Protein AF-A0A6B2GCB3-F1 (afdb_monomer)

pLDDT: mean 94.88, std 4.22, range [58.78, 98.38]

Foldseek 3Di:
DWDQQQPPPDIKDFFWFFFPQWPAWAAQVWKKKWWWFLQQPPPDIDIFIFIDDPNFTQTPDQLVVCVVRHDDPCSVPDDSVRSVPDGPCNVGPPVRRVVTDMDIDRGRAGWMWDDDPNDTDIDGADNLSRQGTFQDWDWDPLVPPPGIKIKTAGWDQPDDVSTPTSFSPQIWIWDGPSRPHTHTDDCVVQVRGHGAGWNDKDWDDPDPQWIKIWTDHDPDDIDIGIRHD

Mean predicted aligned error: 4.11 Å

Radius of gyration: 21.58 Å; Cα contacts (8 Å, |Δi|>4): 506; chains: 1; bounding box: 53×43×58 Å

Solvent-accessible surface area (backbone atoms only — not comparable to full-atom values): 12833 Å² total; per-residue (Å²): 90,73,47,53,38,43,72,80,82,50,68,18,37,46,44,64,27,54,12,62,54,50,82,69,60,28,31,86,89,32,44,21,39,35,40,35,39,48,89,59,74,80,85,54,78,48,77,50,44,27,34,42,56,97,91,38,48,27,60,73,68,53,68,71,58,49,48,74,75,40,80,41,74,62,61,67,69,56,50,73,79,58,53,77,73,46,34,53,75,77,74,41,60,65,75,59,59,75,70,28,52,74,46,79,38,50,60,29,56,16,31,38,32,45,49,57,97,85,48,75,49,76,45,72,51,51,74,76,58,19,36,9,27,36,57,32,74,47,76,46,56,66,85,72,81,83,28,46,19,42,40,36,32,11,24,42,72,86,46,59,79,92,54,42,65,26,73,64,30,40,33,46,39,24,50,34,72,36,67,64,45,61,45,81,50,54,42,84,81,69,70,47,73,42,84,56,37,23,66,44,69,46,83,43,76,81,50,100,88,39,43,31,39,43,35,42,35,67,98,54,76,66,48,78,42,75,60,72,128

Structure (mmCIF, N/CA/C/O backbone):
data_AF-A0A6B2GCB3-F1
#
_entry.id   AF-A0A6B2GCB3-F1
#
loop_
_atom_site.group_PDB
_atom_site.id
_atom_site.type_symbol
_atom_site.label_atom_id
_atom_site.label_alt_id
_atom_site.label_comp_id
_atom_site.label_asym_id
_atom_site.label_entity_id
_atom_site.label_seq_id
_atom_site.pdbx_PDB_ins_code
_atom_site.Cartn_x
_atom_site.Cartn_y
_atom_site.Cartn_z
_atom_site.occupancy
_atom_site.B_iso_or_equiv
_atom_site.auth_seq_id
_atom_site.auth_comp_id
_atom_site.auth_asym_id
_atom_site.auth_atom_id
_atom_site.pdbx_PDB_model_num
ATOM 1 N N . LYS A 1 1 ? -9.476 5.365 4.946 1.00 94.94 1 LYS A N 1
ATOM 2 C CA . LYS A 1 1 ? -10.655 5.688 5.795 1.00 94.94 1 LYS A CA 1
ATOM 3 C C . LYS A 1 1 ? -10.494 7.112 6.314 1.00 94.94 1 LYS A C 1
ATOM 5 O O . LYS A 1 1 ? -9.366 7.584 6.285 1.00 94.94 1 LYS A O 1
ATOM 10 N N . ALA A 1 2 ? -11.575 7.770 6.730 1.00 97.50 2 ALA A N 1
ATOM 11 C CA . ALA A 1 2 ? -11.519 9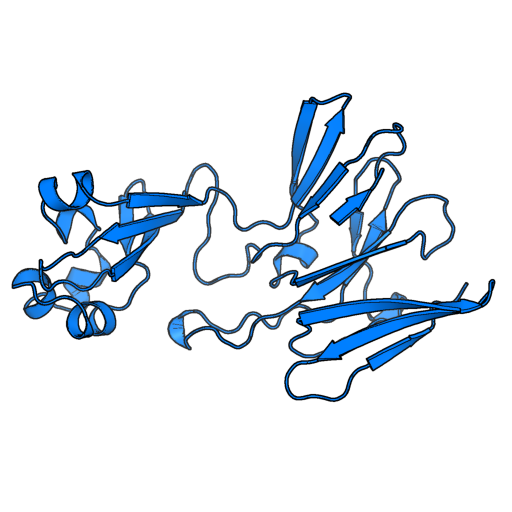.107 7.320 1.00 97.50 2 ALA A CA 1
ATOM 12 C C . ALA A 1 2 ? -12.165 9.097 8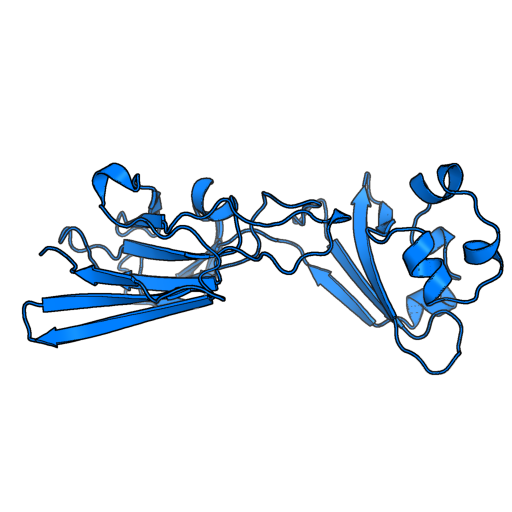.711 1.00 97.50 2 ALA A C 1
ATOM 14 O O . ALA A 1 2 ? -13.185 8.420 8.874 1.00 97.50 2 ALA A O 1
ATOM 15 N N . ALA A 1 3 ? -11.545 9.769 9.679 1.00 97.75 3 ALA A N 1
ATOM 16 C CA . ALA A 1 3 ? -12.005 9.900 11.063 1.00 97.75 3 ALA A CA 1
ATOM 17 C C . ALA A 1 3 ? -11.218 11.014 11.776 1.00 97.75 3 ALA A C 1
ATOM 19 O O . ALA A 1 3 ? -10.096 11.278 11.371 1.00 97.75 3 ALA A O 1
ATOM 20 N N . ASP A 1 4 ? -11.785 11.610 12.825 1.00 97.81 4 ASP A N 1
ATOM 21 C CA . ASP A 1 4 ? -11.102 12.562 13.719 1.00 97.81 4 ASP A CA 1
ATOM 22 C C . ASP A 1 4 ? -10.275 11.756 14.732 1.00 97.81 4 ASP A C 1
ATOM 24 O O . ASP A 1 4 ? -10.835 11.214 15.688 1.00 97.81 4 ASP A O 1
ATOM 28 N N . VAL A 1 5 ? -8.984 11.533 14.460 1.00 97.75 5 VAL A N 1
ATOM 29 C CA . VAL A 1 5 ? -8.127 10.662 15.292 1.00 97.75 5 VAL A CA 1
ATOM 30 C C . VAL A 1 5 ? -7.267 11.435 16.291 1.00 97.75 5 VAL A C 1
ATOM 32 O O . VAL A 1 5 ? -6.590 10.816 17.122 1.00 97.75 5 VAL A O 1
ATOM 35 N N . ASP A 1 6 ? -7.271 12.765 16.224 1.00 97.44 6 ASP A N 1
ATOM 36 C CA . ASP A 1 6 ? -6.614 13.648 17.188 1.00 97.44 6 ASP A CA 1
ATOM 37 C C . ASP A 1 6 ? -7.570 14.571 17.974 1.00 97.44 6 ASP A C 1
ATOM 39 O O . ASP A 1 6 ? -7.123 15.364 18.808 1.00 97.44 6 ASP A O 1
ATOM 43 N N . ASN A 1 7 ? -8.880 14.360 17.814 1.00 96.56 7 ASN A N 1
ATOM 44 C CA . ASN A 1 7 ? -9.971 15.017 18.532 1.00 96.56 7 ASN A CA 1
ATOM 45 C C . ASN A 1 7 ? -10.009 16.542 18.340 1.00 96.56 7 ASN A C 1
ATOM 47 O O . ASN A 1 7 ? -10.406 17.274 19.258 1.00 96.56 7 ASN A O 1
ATOM 51 N N . ASP A 1 8 ? -9.589 17.039 17.178 1.00 96.50 8 ASP A N 1
ATOM 52 C CA . ASP A 1 8 ? -9.571 18.471 16.876 1.00 96.50 8 ASP A CA 1
ATOM 53 C C . ASP A 1 8 ? -10.836 18.969 16.143 1.00 96.50 8 ASP A C 1
ATOM 55 O O . ASP A 1 8 ? -11.054 20.181 15.997 1.00 96.50 8 ASP A O 1
ATOM 59 N N . GLY A 1 9 ? -11.730 18.038 15.791 1.00 96.50 9 GLY A N 1
ATOM 60 C CA . GLY A 1 9 ? -13.018 18.286 15.154 1.00 96.50 9 GLY A CA 1
ATOM 61 C C . GLY A 1 9 ? -12.985 18.258 13.627 1.00 96.50 9 GLY A C 1
ATOM 62 O O . GLY A 1 9 ? -14.035 18.473 13.006 1.00 96.50 9 GLY A O 1
ATOM 63 N N . ASP A 1 10 ? -11.829 18.009 13.011 1.00 97.06 10 ASP A N 1
ATOM 64 C CA . ASP A 1 10 ? -11.697 17.835 11.573 1.00 97.06 10 ASP A CA 1
ATOM 65 C C . ASP A 1 10 ? -11.363 16.377 11.170 1.00 97.06 10 ASP A C 1
ATOM 67 O O . ASP A 1 10 ? -11.210 15.493 12.006 1.00 97.06 10 ASP A O 1
ATOM 71 N N . MET A 1 11 ? -11.470 16.052 9.873 1.00 98.06 11 MET A N 1
ATOM 72 C CA . MET A 1 11 ? -11.335 14.667 9.397 1.00 98.06 11 MET A CA 1
ATOM 73 C C . MET A 1 11 ? -9.926 14.367 8.902 1.00 98.06 11 MET A C 1
ATOM 75 O O . MET A 1 11 ? -9.532 14.814 7.820 1.00 98.06 11 MET A O 1
ATOM 79 N N . ASP A 1 12 ? -9.251 13.472 9.612 1.00 98.31 12 ASP A N 1
ATOM 80 C CA . ASP A 1 12 ? -7.981 12.887 9.203 1.00 98.31 12 ASP A CA 1
ATOM 81 C C . ASP A 1 12 ? -8.173 11.729 8.229 1.00 98.31 12 ASP A C 1
ATOM 83 O O . ASP A 1 12 ? -9.259 11.155 8.085 1.00 98.31 12 ASP A O 1
ATOM 87 N N . LEU A 1 13 ? -7.084 11.325 7.572 1.00 98.38 13 LEU A N 1
ATOM 88 C CA . LEU A 1 13 ? -7.066 10.180 6.667 1.00 98.38 13 LEU A CA 1
ATOM 89 C C . LEU A 1 13 ? -6.147 9.079 7.184 1.00 98.38 13 LEU A C 1
ATOM 91 O O . LEU A 1 13 ? -4.960 9.284 7.414 1.00 98.38 13 LEU A O 1
ATOM 95 N N . ILE A 1 14 ? -6.676 7.861 7.251 1.00 98.31 14 ILE A N 1
ATOM 96 C CA . ILE A 1 14 ? -5.904 6.651 7.525 1.00 98.31 14 ILE A CA 1
ATOM 97 C C . ILE A 1 14 ? -5.790 5.876 6.215 1.00 98.31 14 ILE A C 1
ATOM 99 O O . ILE A 1 14 ? -6.798 5.418 5.654 1.00 98.31 14 ILE A O 1
ATOM 103 N N . LEU A 1 15 ? -4.566 5.756 5.709 1.00 97.88 15 LEU A N 1
ATOM 104 C CA . LEU A 1 15 ? -4.248 5.222 4.390 1.00 97.88 15 LEU A CA 1
ATOM 105 C C . LEU A 1 15 ? -3.489 3.901 4.530 1.00 97.88 15 LEU A C 1
ATOM 107 O O . LEU A 1 15 ? -2.331 3.876 4.940 1.00 97.88 15 LEU A O 1
ATOM 111 N N . GLY A 1 16 ? -4.150 2.804 4.165 1.00 96.81 16 GLY A N 1
ATOM 112 C CA . GLY A 1 16 ? -3.509 1.501 4.019 1.00 96.81 16 GLY A CA 1
ATOM 113 C C . GLY A 1 16 ? -2.761 1.411 2.693 1.00 96.81 16 GLY A C 1
ATOM 114 O O . GLY A 1 16 ? -3.284 1.832 1.661 1.00 96.81 16 GLY A O 1
ATOM 115 N N . ASN A 1 17 ? -1.537 0.894 2.720 1.00 96.06 17 ASN A N 1
ATOM 116 C CA . ASN A 1 17 ? -0.686 0.750 1.542 1.00 96.06 17 ASN A CA 1
ATOM 117 C C . ASN A 1 17 ? 0.071 -0.589 1.593 1.00 96.06 17 ASN A C 1
ATOM 119 O O . ASN A 1 17 ? -0.204 -1.438 2.439 1.00 96.06 17 ASN A O 1
ATOM 123 N N . ARG A 1 18 ? 1.013 -0.792 0.667 1.00 93.06 18 ARG A N 1
ATOM 124 C CA . ARG A 1 18 ? 1.836 -1.998 0.522 1.00 93.06 18 ARG A CA 1
ATOM 125 C C . ARG A 1 18 ? 2.747 -2.279 1.723 1.00 93.06 18 ARG A C 1
ATOM 127 O O . ARG A 1 18 ? 3.066 -3.441 1.960 1.00 93.06 18 ARG A O 1
ATOM 134 N N . GLY A 1 19 ? 3.181 -1.242 2.430 1.00 94.19 19 GLY A N 1
ATOM 135 C CA . GLY A 1 19 ? 4.182 -1.325 3.486 1.00 94.19 19 GLY A CA 1
ATOM 136 C C . GLY A 1 19 ? 5.620 -1.433 2.964 1.00 94.19 19 GLY A C 1
ATOM 137 O O . GLY A 1 19 ? 5.885 -1.731 1.793 1.00 94.19 19 GLY A O 1
ATOM 138 N N . ASP A 1 20 ? 6.571 -1.203 3.867 1.00 91.88 20 ASP A N 1
ATOM 139 C CA . ASP A 1 20 ? 8.009 -1.224 3.571 1.00 91.88 20 ASP A CA 1
ATOM 140 C C . ASP A 1 20 ? 8.612 -2.633 3.553 1.00 91.88 20 ASP A C 1
ATOM 142 O O . ASP A 1 20 ? 9.731 -2.816 3.062 1.00 91.88 20 ASP A O 1
ATOM 146 N N . ASN A 1 21 ? 7.896 -3.637 4.070 1.00 91.88 21 ASN A N 1
ATOM 147 C CA . ASN A 1 21 ? 8.301 -5.038 3.988 1.00 91.88 21 ASN A CA 1
ATOM 148 C C . ASN A 1 21 ? 7.967 -5.616 2.606 1.00 91.88 21 ASN A C 1
ATOM 150 O O . ASN A 1 21 ? 7.044 -6.414 2.420 1.00 91.88 21 ASN A O 1
ATOM 154 N N . SER A 1 22 ? 8.692 -5.142 1.598 1.00 87.50 22 SER A N 1
ATOM 155 C CA . SER A 1 22 ? 8.504 -5.554 0.215 1.00 87.50 22 SER A CA 1
ATOM 156 C C . SER A 1 22 ? 9.824 -5.599 -0.561 1.00 87.50 22 SER A C 1
ATOM 158 O O . SER A 1 22 ? 10.832 -5.033 -0.140 1.00 87.50 22 SER A O 1
ATOM 160 N N . PHE A 1 23 ? 9.827 -6.295 -1.707 1.00 86.88 23 PHE A N 1
ATOM 161 C CA . PHE A 1 23 ? 11.024 -6.547 -2.533 1.00 86.88 23 PHE A CA 1
ATOM 162 C C . PHE A 1 23 ? 11.817 -5.282 -2.916 1.00 86.88 23 PHE A C 1
ATOM 164 O O . PHE A 1 23 ? 13.026 -5.330 -3.152 1.00 86.88 23 PHE A O 1
ATOM 171 N N . TYR A 1 24 ? 11.137 -4.143 -3.013 1.00 88.62 24 TYR A N 1
ATOM 172 C CA . TYR A 1 24 ? 11.750 -2.848 -3.262 1.00 88.62 24 TYR A CA 1
ATOM 173 C C . TYR A 1 24 ? 10.932 -1.767 -2.571 1.00 88.62 24 TYR A C 1
ATOM 175 O O . TYR A 1 24 ? 9.710 -1.873 -2.482 1.00 88.62 24 TYR A O 1
ATOM 183 N N . LYS A 1 25 ? 11.621 -0.730 -2.107 1.00 87.50 25 LYS A N 1
ATOM 184 C CA . LYS A 1 25 ? 11.026 0.375 -1.362 1.00 87.50 25 LYS A CA 1
ATOM 185 C C . LYS A 1 25 ? 10.822 1.584 -2.266 1.00 87.50 25 LYS A C 1
ATOM 187 O O . LYS A 1 25 ? 11.467 1.697 -3.310 1.00 87.50 25 LYS A O 1
ATOM 192 N N . ALA A 1 26 ? 9.917 2.451 -1.843 1.00 92.00 26 ALA A N 1
ATOM 193 C CA . ALA A 1 26 ? 9.720 3.769 -2.410 1.00 92.00 26 ALA A CA 1
ATOM 194 C C . ALA A 1 26 ? 9.673 4.763 -1.255 1.00 92.00 26 ALA A C 1
ATOM 196 O O . ALA A 1 26 ? 8.871 4.592 -0.338 1.00 92.00 26 ALA A O 1
ATOM 197 N N . ASP A 1 27 ? 10.527 5.775 -1.314 1.00 91.12 27 ASP A N 1
ATOM 198 C CA . ASP A 1 27 ? 10.529 6.908 -0.394 1.00 91.12 27 ASP A CA 1
ATOM 199 C C . ASP A 1 27 ? 10.875 8.198 -1.163 1.00 91.12 27 ASP A C 1
ATOM 201 O O . ASP A 1 27 ? 11.079 8.175 -2.382 1.00 91.12 27 ASP A O 1
ATOM 205 N N . THR A 1 28 ? 10.910 9.342 -0.481 1.00 88.94 28 THR A N 1
ATOM 206 C CA . THR A 1 28 ? 11.187 10.644 -1.110 1.00 88.94 28 THR A CA 1
ATOM 207 C C . THR A 1 28 ? 12.600 10.764 -1.686 1.00 88.94 28 THR A C 1
ATOM 209 O O . THR A 1 28 ? 12.795 11.527 -2.630 1.00 88.94 28 THR A O 1
ATOM 212 N N . ASN A 1 29 ? 13.567 10.006 -1.164 1.00 88.62 29 ASN A N 1
ATOM 213 C CA . ASN A 1 29 ? 14.944 9.953 -1.658 1.00 88.62 29 ASN A CA 1
ATOM 214 C C . ASN A 1 29 ? 15.131 8.841 -2.706 1.00 88.62 29 ASN A C 1
ATOM 216 O O . ASN A 1 29 ? 15.941 8.982 -3.621 1.00 88.62 29 ASN A O 1
ATOM 220 N N . HIS A 1 30 ? 14.362 7.755 -2.601 1.00 89.94 30 HIS A N 1
ATOM 221 C CA . HIS A 1 30 ? 14.419 6.577 -3.465 1.00 89.94 30 HIS A CA 1
ATOM 222 C C . HIS A 1 30 ? 13.064 6.327 -4.125 1.00 89.94 30 HIS A C 1
ATOM 224 O O . HIS A 1 30 ? 12.355 5.363 -3.835 1.00 89.94 30 HIS A O 1
ATOM 230 N N . VAL A 1 31 ? 12.689 7.226 -5.025 1.00 93.81 31 VAL A N 1
ATOM 231 C CA . VAL A 1 31 ? 11.386 7.202 -5.686 1.00 93.81 31 VAL A CA 1
ATOM 232 C C . VAL A 1 31 ? 11.275 6.007 -6.639 1.00 93.81 31 VAL A C 1
ATOM 234 O O . VAL A 1 31 ? 12.156 5.779 -7.469 1.00 93.81 31 VAL A O 1
ATOM 237 N N . ALA A 1 32 ? 10.170 5.265 -6.562 1.00 95.12 32 ALA A N 1
ATOM 238 C CA . ALA A 1 32 ? 9.836 4.247 -7.552 1.00 95.12 32 ALA A CA 1
ATOM 239 C C . ALA A 1 32 ? 9.078 4.880 -8.724 1.00 95.12 32 ALA A C 1
ATOM 241 O O . ALA A 1 32 ? 8.247 5.776 -8.537 1.00 95.12 32 ALA A O 1
ATOM 242 N N . LYS A 1 33 ? 9.329 4.395 -9.942 1.00 97.06 33 LYS A N 1
ATOM 243 C CA . LYS A 1 33 ? 8.646 4.884 -11.145 1.00 97.06 33 LYS A CA 1
ATOM 244 C C . LYS A 1 33 ? 8.031 3.737 -11.928 1.00 97.06 33 LYS A C 1
ATOM 246 O O . LYS A 1 33 ? 8.477 2.596 -11.848 1.00 97.06 33 LYS A O 1
ATOM 251 N N . MET A 1 34 ? 6.999 4.055 -12.695 1.00 97.75 34 MET A N 1
ATOM 252 C CA . MET A 1 34 ? 6.435 3.182 -13.714 1.00 97.75 34 MET A CA 1
ATOM 253 C C . MET A 1 34 ? 6.420 3.948 -15.030 1.00 97.75 34 MET A C 1
ATOM 255 O O . MET A 1 34 ? 5.746 4.972 -15.142 1.00 97.75 34 MET A O 1
ATOM 259 N N . PHE A 1 35 ? 7.166 3.446 -16.004 1.00 98.38 35 PHE A N 1
ATOM 260 C CA . PHE A 1 35 ? 7.190 3.962 -17.364 1.00 98.38 35 PHE A CA 1
ATOM 261 C C . PHE A 1 35 ? 6.208 3.151 -18.199 1.00 98.38 35 PHE A C 1
ATOM 263 O O . PHE A 1 35 ? 6.284 1.922 -18.215 1.00 98.38 35 PHE A O 1
ATOM 270 N N . VAL A 1 36 ? 5.284 3.840 -18.857 1.00 98.31 36 VAL A N 1
ATOM 271 C CA . VAL A 1 36 ? 4.233 3.230 -19.670 1.00 98.31 36 VAL A CA 1
ATOM 272 C C . VAL A 1 36 ? 4.381 3.716 -21.103 1.00 98.31 36 VAL A C 1
ATOM 274 O O . VAL A 1 36 ? 4.263 4.919 -21.348 1.00 98.31 36 VAL A O 1
ATOM 277 N N . ASN A 1 37 ? 4.682 2.797 -22.019 1.00 98.12 37 ASN A N 1
ATOM 278 C CA . ASN A 1 37 ? 4.870 3.081 -23.441 1.00 98.12 37 ASN A CA 1
ATOM 279 C C . ASN A 1 37 ? 4.810 1.790 -24.273 1.00 98.12 37 ASN A C 1
ATOM 281 O O . ASN A 1 37 ? 4.859 0.701 -23.708 1.00 98.12 37 ASN A O 1
ATOM 285 N N . ASP A 1 38 ? 4.734 1.935 -25.591 1.00 96.88 38 ASP A N 1
ATOM 286 C CA . ASP A 1 38 ? 5.026 0.892 -26.575 1.00 96.88 38 ASP A CA 1
ATOM 287 C C . ASP A 1 38 ? 6.524 0.955 -26.913 1.00 96.88 38 ASP A C 1
ATOM 289 O O . ASP A 1 38 ? 6.979 1.801 -27.689 1.00 96.88 38 ASP A O 1
ATOM 293 N N . PHE A 1 39 ? 7.331 0.139 -26.232 1.00 97.12 39 PHE A N 1
ATOM 294 C CA . PHE A 1 39 ? 8.789 0.314 -26.238 1.00 97.12 39 PHE A CA 1
ATOM 295 C C . PHE A 1 39 ? 9.484 -0.233 -27.493 1.00 97.12 39 PHE A C 1
ATOM 297 O O . PHE A 1 39 ? 10.643 0.115 -27.747 1.00 97.12 39 PHE A O 1
ATOM 304 N N . ASP A 1 40 ? 8.818 -1.093 -28.262 1.00 95.56 40 ASP A N 1
ATOM 305 C CA . ASP A 1 40 ? 9.310 -1.649 -29.528 1.00 95.56 40 ASP A CA 1
ATOM 306 C C . ASP A 1 40 ? 8.416 -1.307 -30.736 1.00 95.56 40 ASP A C 1
ATOM 308 O O . ASP A 1 40 ? 8.684 -1.779 -31.844 1.00 95.56 40 ASP A O 1
ATOM 312 N N . ASN A 1 41 ? 7.430 -0.422 -30.545 1.00 95.25 41 ASN A N 1
ATOM 313 C CA . ASN A 1 41 ? 6.510 0.085 -31.563 1.00 95.25 41 ASN A CA 1
ATOM 314 C C . ASN A 1 41 ? 5.721 -1.040 -32.257 1.00 95.25 41 ASN A C 1
ATOM 316 O O . ASN A 1 41 ? 5.596 -1.068 -33.488 1.00 95.25 41 ASN A O 1
ATOM 320 N N . ASN A 1 42 ? 5.237 -2.002 -31.467 1.00 94.81 42 ASN A N 1
ATOM 321 C CA . ASN A 1 42 ? 4.482 -3.159 -31.949 1.00 94.81 42 ASN A CA 1
ATOM 322 C C . ASN A 1 42 ? 2.952 -3.017 -31.783 1.00 94.81 42 ASN A C 1
ATOM 324 O O . ASN A 1 42 ? 2.204 -3.899 -32.213 1.00 94.81 42 ASN A O 1
ATOM 328 N N . GLY A 1 43 ? 2.483 -1.909 -31.201 1.00 94.56 43 GLY A N 1
ATOM 329 C CA . GLY A 1 43 ? 1.082 -1.612 -30.904 1.00 94.56 43 GLY A CA 1
ATOM 330 C C . GLY A 1 43 ? 0.612 -2.064 -29.516 1.00 94.56 43 GLY A C 1
ATOM 331 O O . GLY A 1 43 ? -0.545 -1.825 -29.163 1.00 94.56 43 GLY A O 1
ATOM 332 N N . THR A 1 44 ? 1.475 -2.709 -28.730 1.00 94.81 44 THR A N 1
ATOM 333 C CA . THR A 1 44 ? 1.213 -3.123 -27.345 1.00 94.81 44 THR A CA 1
ATOM 334 C C . THR A 1 44 ? 1.824 -2.108 -26.388 1.00 94.81 44 THR A C 1
ATOM 336 O O . THR A 1 44 ? 2.835 -1.491 -26.682 1.00 94.81 44 THR A O 1
ATOM 339 N N . VAL A 1 45 ? 1.172 -1.880 -25.248 1.00 96.12 45 VAL A N 1
ATOM 340 C CA . VAL A 1 45 ? 1.684 -0.973 -24.217 1.00 96.12 45 VAL A CA 1
ATOM 341 C C . VAL A 1 45 ? 2.236 -1.797 -23.064 1.00 96.12 45 VAL A C 1
ATOM 343 O O . VAL A 1 45 ? 1.498 -2.552 -22.425 1.00 96.12 45 VAL A O 1
ATOM 346 N N . GLU A 1 46 ? 3.507 -1.589 -22.733 1.00 96.81 46 GLU A N 1
ATOM 347 C CA . GLU A 1 46 ? 4.161 -2.212 -21.590 1.00 96.81 46 GLU A CA 1
ATOM 348 C C . GLU A 1 46 ? 4.272 -1.256 -20.401 1.00 96.81 46 GLU A C 1
ATOM 350 O O . GLU A 1 46 ? 4.216 -0.030 -20.513 1.00 96.81 46 GLU A O 1
ATOM 355 N N . GLN A 1 47 ? 4.460 -1.845 -19.219 1.00 96.94 47 GLN A N 1
ATOM 356 C CA . GLN A 1 47 ? 4.667 -1.129 -17.965 1.00 96.94 47 GLN A CA 1
ATOM 357 C C . GLN A 1 47 ? 5.986 -1.581 -17.343 1.00 96.94 47 GLN A C 1
ATOM 359 O O . GLN A 1 47 ? 6.111 -2.708 -16.854 1.00 96.94 47 GLN A O 1
ATOM 364 N N . ILE A 1 48 ? 6.981 -0.697 -17.331 1.00 97.44 48 ILE A N 1
ATOM 365 C CA . ILE A 1 48 ? 8.293 -0.962 -16.740 1.00 97.44 48 ILE A CA 1
ATOM 366 C C . ILE A 1 48 ? 8.377 -0.259 -15.389 1.00 97.44 48 ILE A C 1
ATOM 368 O O . ILE A 1 48 ? 8.457 0.966 -15.314 1.00 97.44 48 ILE A O 1
ATOM 372 N N . PHE A 1 49 ? 8.361 -1.047 -14.315 1.00 96.00 49 PHE A N 1
ATOM 373 C CA . PHE A 1 49 ? 8.566 -0.553 -12.958 1.00 96.00 49 PHE A CA 1
ATOM 374 C C . PHE A 1 49 ? 10.063 -0.458 -12.667 1.00 96.00 49 PHE A C 1
ATOM 376 O O . PHE A 1 49 ? 10.820 -1.381 -12.981 1.00 96.00 49 PHE A O 1
ATOM 383 N N . THR A 1 50 ? 10.484 0.629 -12.030 1.00 96.62 50 THR A N 1
ATOM 384 C CA . THR A 1 50 ? 11.865 0.855 -11.606 1.00 96.62 50 THR A CA 1
ATOM 385 C C . THR A 1 50 ? 11.938 1.140 -10.113 1.00 96.62 50 THR A C 1
ATOM 387 O O . THR A 1 50 ? 11.001 1.664 -9.502 1.00 96.62 50 THR A O 1
ATOM 390 N N . ARG A 1 51 ? 13.085 0.801 -9.528 1.00 94.44 51 ARG A N 1
ATOM 391 C CA . ARG A 1 51 ? 13.505 1.265 -8.206 1.00 94.44 51 ARG A CA 1
ATOM 392 C C . ARG A 1 51 ? 14.715 2.172 -8.364 1.00 94.44 51 ARG A C 1
ATOM 394 O O . ARG A 1 51 ? 15.545 1.940 -9.246 1.00 94.44 51 ARG A O 1
ATOM 401 N N . ASN A 1 52 ? 14.832 3.165 -7.495 1.00 93.69 52 ASN A N 1
ATOM 402 C CA . ASN A 1 52 ? 16.012 4.009 -7.477 1.00 93.69 52 ASN A CA 1
ATOM 403 C C . ASN A 1 52 ? 17.160 3.309 -6.736 1.00 93.69 52 ASN A C 1
ATOM 405 O O . ASN A 1 52 ? 16.997 2.879 -5.594 1.00 93.69 52 ASN A O 1
ATOM 409 N N . ILE A 1 53 ? 18.317 3.194 -7.382 1.00 91.81 53 ILE A N 1
ATOM 410 C CA . ILE A 1 53 ? 19.568 2.751 -6.762 1.00 91.81 53 ILE A CA 1
ATOM 411 C C . ILE A 1 53 ? 20.623 3.804 -7.079 1.00 91.81 53 ILE A C 1
ATOM 413 O O . ILE A 1 53 ? 20.966 3.999 -8.242 1.00 91.81 53 ILE A O 1
ATOM 417 N N . ASN A 1 54 ? 21.157 4.467 -6.050 1.00 90.56 54 ASN A N 1
ATOM 418 C CA . ASN A 1 54 ? 22.200 5.491 -6.190 1.00 90.56 54 ASN A CA 1
ATOM 419 C C . ASN A 1 54 ? 21.844 6.578 -7.228 1.00 90.56 54 ASN A C 1
ATOM 421 O O . ASN A 1 54 ? 22.674 6.949 -8.057 1.00 90.56 54 ASN A O 1
ATOM 425 N N . GLY A 1 55 ? 20.592 7.048 -7.223 1.00 91.00 55 GLY A N 1
ATOM 426 C CA . GLY A 1 55 ? 20.103 8.078 -8.143 1.00 91.00 55 GLY A CA 1
ATOM 427 C C . GLY A 1 55 ? 19.696 7.566 -9.528 1.00 91.00 55 GLY A C 1
ATOM 428 O O . GLY A 1 55 ? 19.184 8.350 -10.323 1.00 91.00 55 GLY A O 1
ATOM 429 N N . LYS A 1 56 ? 19.865 6.271 -9.817 1.00 94.44 56 LYS A N 1
ATOM 430 C CA . LYS A 1 56 ? 19.547 5.662 -11.114 1.00 94.44 56 LYS A CA 1
ATOM 431 C C . LYS A 1 56 ? 18.275 4.820 -11.063 1.00 94.44 56 LYS A C 1
ATOM 433 O O . LYS A 1 56 ? 18.063 4.070 -10.112 1.00 94.44 56 LYS A O 1
ATOM 438 N N . ASP A 1 57 ? 17.461 4.903 -12.112 1.00 96.25 57 ASP A N 1
ATOM 439 C CA . ASP A 1 57 ? 16.247 4.100 -12.266 1.00 96.25 57 ASP A CA 1
ATOM 440 C C . ASP A 1 57 ? 16.582 2.724 -12.852 1.00 96.25 57 ASP A C 1
ATOM 442 O O . ASP A 1 57 ? 16.857 2.582 -14.044 1.00 96.25 57 ASP A O 1
ATOM 446 N N . VAL A 1 58 ? 16.544 1.697 -12.003 1.00 96.31 58 VAL A N 1
ATOM 447 C CA . VAL A 1 58 ? 16.844 0.310 -12.382 1.00 96.31 58 VAL A CA 1
ATOM 448 C C . VAL A 1 58 ? 15.540 -0.487 -12.468 1.00 96.31 58 VAL A C 1
ATOM 450 O O . VAL A 1 58 ? 14.770 -0.469 -11.500 1.00 96.31 58 VAL A O 1
ATOM 453 N N . PRO A 1 59 ? 15.261 -1.201 -13.575 1.00 96.38 59 PRO A N 1
ATOM 454 C CA . PRO A 1 59 ? 14.059 -2.021 -13.692 1.00 96.38 59 PRO A CA 1
ATOM 455 C C . PRO A 1 59 ? 13.971 -3.099 -12.605 1.00 96.38 59 PRO A C 1
ATOM 457 O O . PRO A 1 59 ? 14.958 -3.756 -12.279 1.00 96.38 59 PRO A O 1
ATOM 460 N N . VAL A 1 60 ? 12.769 -3.323 -12.066 1.00 94.81 60 VAL A N 1
ATOM 461 C CA . VAL A 1 60 ? 12.516 -4.428 -11.116 1.00 94.81 60 VAL A CA 1
ATOM 462 C C . VAL A 1 60 ? 12.137 -5.737 -11.815 1.00 94.81 60 VAL A C 1
ATOM 464 O O . VAL A 1 60 ? 12.135 -6.793 -11.184 1.00 94.81 60 VAL A O 1
ATOM 467 N N . HIS A 1 61 ? 11.823 -5.672 -13.111 1.00 95.06 61 HIS A N 1
ATOM 468 C CA . HIS A 1 61 ? 11.469 -6.829 -13.932 1.00 95.06 61 HIS A CA 1
ATOM 469 C C . HIS A 1 61 ? 12.687 -7.699 -14.235 1.00 95.06 61 HIS A C 1
ATOM 471 O O . HIS A 1 61 ? 13.814 -7.212 -14.357 1.00 95.06 61 HIS A O 1
ATOM 477 N N . LEU A 1 62 ? 12.466 -8.998 -14.416 1.00 94.62 62 LEU A N 1
ATOM 478 C CA . LEU A 1 62 ? 13.528 -9.904 -14.847 1.00 94.62 62 LEU A CA 1
ATOM 479 C C . LEU A 1 62 ? 13.789 -9.737 -16.350 1.00 94.62 62 LEU A C 1
ATOM 481 O O . LEU A 1 62 ? 12.853 -9.577 -17.131 1.00 94.62 62 LEU A O 1
ATOM 485 N N . LEU A 1 63 ? 15.042 -9.904 -16.790 1.00 96.12 63 LEU A N 1
ATOM 486 C CA . LEU A 1 63 ? 15.398 -9.827 -18.217 1.00 96.12 63 LEU A CA 1
ATOM 487 C C . LEU A 1 63 ? 14.550 -10.764 -19.094 1.00 96.12 63 LEU A C 1
ATOM 489 O O . LEU A 1 63 ? 14.170 -10.407 -20.205 1.00 96.12 63 LEU A O 1
ATOM 493 N N . ARG A 1 64 ? 14.219 -11.961 -18.591 1.00 95.56 64 ARG A N 1
ATOM 494 C CA . ARG A 1 64 ? 13.355 -12.911 -19.309 1.00 95.56 64 ARG A CA 1
ATOM 495 C C . ARG A 1 64 ? 11.949 -12.360 -19.570 1.00 95.56 64 ARG A C 1
ATOM 497 O O . ARG A 1 64 ? 11.346 -12.721 -20.569 1.00 95.56 64 ARG A O 1
ATOM 504 N N . GLU A 1 65 ? 11.431 -11.526 -18.668 1.00 95.06 65 GLU A N 1
ATOM 505 C CA . GLU A 1 65 ? 10.101 -10.923 -18.794 1.00 95.06 65 GLU A CA 1
ATOM 506 C C . GLU A 1 65 ? 10.130 -9.805 -19.826 1.00 95.06 65 GLU A C 1
ATOM 508 O O . GLU A 1 65 ? 9.262 -9.767 -20.690 1.00 95.06 65 GLU A O 1
ATOM 513 N N . LEU A 1 66 ? 11.173 -8.967 -19.798 1.00 96.25 66 LEU A N 1
ATOM 514 C CA . LEU A 1 66 ? 11.371 -7.952 -20.831 1.00 96.25 66 LEU A CA 1
ATOM 515 C C . LEU A 1 66 ? 11.524 -8.594 -22.214 1.00 96.25 66 LEU A C 1
ATOM 517 O O . LEU A 1 66 ? 10.844 -8.188 -23.143 1.00 96.25 66 LEU A O 1
ATOM 521 N N . ARG A 1 67 ? 12.326 -9.657 -22.349 1.00 96.00 67 ARG A N 1
ATOM 522 C CA . ARG A 1 67 ? 12.485 -10.399 -23.617 1.00 96.00 67 ARG A CA 1
ATOM 523 C C . ARG A 1 67 ? 11.195 -11.014 -24.149 1.00 96.00 67 ARG A C 1
ATOM 525 O O . ARG A 1 67 ? 11.073 -11.206 -25.354 1.00 96.00 67 ARG A O 1
ATOM 532 N N . ALA A 1 68 ? 10.278 -11.384 -23.258 1.00 95.19 68 ALA A N 1
ATOM 533 C CA . ALA A 1 68 ? 9.014 -12.000 -23.636 1.00 95.19 68 ALA A CA 1
ATOM 534 C C . ALA A 1 68 ? 7.987 -10.985 -24.157 1.00 95.19 68 ALA A C 1
ATOM 536 O O . ALA A 1 68 ? 6.969 -11.406 -24.700 1.00 95.19 68 ALA A O 1
ATOM 537 N N . GLN A 1 69 ? 8.207 -9.686 -23.946 1.00 94.44 69 GLN A N 1
ATOM 538 C CA . GLN A 1 69 ? 7.245 -8.632 -24.283 1.00 94.44 69 GLN A CA 1
ATOM 539 C C . GLN A 1 69 ? 7.824 -7.594 -25.248 1.00 94.44 69 GLN A C 1
ATOM 541 O O . GLN A 1 69 ? 7.098 -7.104 -26.096 1.00 94.44 69 GLN A O 1
ATOM 546 N N . ILE A 1 70 ? 9.123 -7.299 -25.150 1.00 96.38 70 ILE A N 1
ATOM 547 C CA . ILE A 1 70 ? 9.780 -6.200 -25.857 1.00 96.38 70 ILE A CA 1
ATOM 548 C C . ILE A 1 70 ? 10.862 -6.753 -26.783 1.00 96.38 70 ILE A C 1
ATOM 550 O O . ILE A 1 70 ? 11.864 -7.341 -26.356 1.00 96.38 70 ILE A O 1
ATOM 554 N N . ASN A 1 71 ? 10.679 -6.524 -28.077 1.00 94.25 71 ASN A N 1
ATOM 555 C CA . ASN A 1 71 ? 11.520 -7.033 -29.145 1.00 94.25 71 ASN A CA 1
ATOM 556 C C . ASN A 1 71 ? 12.542 -5.990 -29.635 1.00 94.25 71 ASN A C 1
ATOM 558 O O . ASN A 1 71 ? 12.517 -5.564 -30.789 1.00 94.25 71 ASN A O 1
ATOM 562 N N . THR A 1 72 ? 13.502 -5.618 -28.782 1.00 94.25 72 THR A N 1
ATOM 563 C CA . THR A 1 72 ? 14.643 -4.778 -29.196 1.00 94.25 72 THR A CA 1
ATOM 564 C C . THR A 1 72 ? 15.940 -5.590 -29.311 1.00 94.25 72 THR A C 1
ATOM 566 O O . THR A 1 72 ? 16.139 -6.555 -28.561 1.00 94.25 72 THR A O 1
ATOM 569 N N . PRO A 1 73 ? 16.873 -5.216 -30.213 1.00 94.00 73 PRO A N 1
ATOM 570 C CA . PRO A 1 73 ? 18.165 -5.897 -30.335 1.00 94.00 73 PRO A CA 1
ATOM 571 C C . PRO A 1 73 ? 18.961 -5.942 -29.022 1.00 94.00 73 PRO A C 1
ATOM 573 O O . PRO A 1 73 ? 19.559 -6.969 -28.704 1.00 94.00 73 PRO A O 1
ATOM 576 N N . LEU A 1 74 ? 18.936 -4.857 -28.237 1.00 93.81 74 LEU A N 1
ATOM 577 C CA . LEU A 1 74 ? 19.636 -4.776 -26.953 1.00 93.81 74 LEU A CA 1
ATOM 578 C C . LEU A 1 74 ? 19.083 -5.791 -25.941 1.00 93.81 74 LEU A C 1
ATOM 580 O O . LEU A 1 74 ? 19.841 -6.609 -25.423 1.00 93.81 74 LEU A O 1
ATOM 584 N N . ILE A 1 75 ? 17.766 -5.795 -25.707 1.00 95.00 75 ILE A N 1
ATOM 585 C CA . ILE A 1 75 ? 17.116 -6.703 -24.742 1.00 95.00 75 ILE A CA 1
ATOM 586 C C . ILE A 1 75 ? 17.285 -8.170 -25.163 1.00 95.00 75 ILE A C 1
ATOM 588 O O . ILE A 1 75 ? 17.484 -9.055 -24.323 1.00 95.00 75 ILE A O 1
ATOM 592 N N . LYS A 1 76 ? 17.267 -8.453 -26.471 1.00 95.06 76 LYS A N 1
ATOM 593 C CA . LYS A 1 76 ? 17.534 -9.798 -26.994 1.00 95.06 76 LYS A CA 1
ATOM 594 C C . LYS A 1 76 ? 18.953 -10.269 -26.693 1.00 95.06 76 LYS A C 1
ATOM 596 O O . LYS A 1 76 ? 19.115 -11.397 -26.229 1.00 95.06 76 LYS A O 1
ATOM 601 N N . ASN A 1 77 ? 19.956 -9.414 -26.873 1.00 95.94 77 ASN A N 1
ATOM 602 C CA . ASN A 1 77 ? 21.359 -9.835 -26.878 1.00 95.94 77 ASN A CA 1
ATOM 603 C C . ASN A 1 77 ? 22.108 -9.622 -25.549 1.00 95.94 77 ASN A C 1
ATOM 605 O O . ASN A 1 77 ? 23.159 -10.228 -25.357 1.00 95.94 77 ASN A O 1
ATOM 609 N N . ILE A 1 78 ? 21.588 -8.815 -24.618 1.00 96.56 78 ILE A N 1
ATOM 610 C CA . ILE A 1 78 ? 22.251 -8.547 -23.330 1.00 96.56 78 ILE A CA 1
ATOM 611 C C . ILE A 1 78 ? 22.324 -9.794 -22.430 1.00 96.56 78 ILE A C 1
ATOM 613 O O . ILE A 1 78 ? 21.389 -10.597 -22.362 1.00 96.56 78 ILE A O 1
ATOM 617 N N . THR A 1 79 ? 23.428 -9.986 -21.706 1.00 97.06 79 THR A N 1
ATOM 618 C CA . THR A 1 79 ? 23.540 -11.086 -20.733 1.00 97.06 79 THR A CA 1
ATOM 619 C C . THR A 1 79 ? 22.810 -10.750 -19.426 1.00 97.06 79 THR A C 1
ATOM 621 O O . THR A 1 79 ? 22.552 -9.588 -19.120 1.00 97.06 79 THR A O 1
ATOM 624 N N . TYR A 1 80 ? 22.488 -11.756 -18.605 1.00 96.06 80 TYR A N 1
ATOM 625 C CA . TYR A 1 80 ? 21.900 -11.505 -17.279 1.00 96.06 80 TYR A CA 1
ATOM 626 C C . TYR A 1 80 ? 22.844 -10.717 -16.357 1.00 96.06 80 TYR A C 1
ATOM 628 O O . TYR A 1 80 ? 22.382 -9.898 -15.565 1.00 96.06 80 TYR A O 1
ATOM 636 N N . SER A 1 81 ? 24.155 -10.952 -16.468 1.00 96.06 81 SER A N 1
ATOM 637 C CA . SER A 1 81 ? 25.179 -10.267 -15.674 1.00 96.06 81 SER A CA 1
ATOM 638 C C . SER A 1 81 ? 25.284 -8.783 -16.020 1.00 96.06 81 SER A C 1
ATOM 640 O O . SER A 1 81 ? 25.447 -7.963 -15.117 1.00 96.06 81 SER A O 1
ATOM 642 N N . ASP A 1 82 ? 25.147 -8.443 -17.302 1.00 95.56 82 ASP A N 1
ATOM 643 C CA . ASP A 1 82 ? 25.141 -7.051 -17.761 1.00 95.56 82 ASP A CA 1
ATOM 644 C C . ASP A 1 82 ? 23.816 -6.369 -17.407 1.00 95.56 82 ASP A C 1
ATOM 646 O O . ASP A 1 82 ? 23.807 -5.267 -16.861 1.00 95.56 82 ASP A O 1
ATOM 650 N N . TYR A 1 83 ? 22.689 -7.063 -17.611 1.00 96.69 83 TYR A N 1
ATOM 651 C CA . TYR A 1 83 ? 21.363 -6.551 -17.263 1.00 96.69 83 TYR A CA 1
ATOM 652 C C . TYR A 1 83 ? 21.221 -6.209 -15.775 1.00 96.69 83 TYR A C 1
ATOM 654 O O . TYR A 1 83 ? 20.548 -5.247 -15.429 1.00 96.69 83 TYR A O 1
ATOM 662 N N . ALA A 1 84 ? 21.883 -6.936 -14.872 1.00 92.69 84 ALA A N 1
ATOM 663 C CA . ALA A 1 84 ? 21.824 -6.650 -13.436 1.00 92.69 84 ALA A CA 1
ATOM 664 C C . ALA A 1 84 ? 22.297 -5.229 -13.052 1.00 92.69 84 ALA A C 1
ATOM 666 O O . ALA A 1 84 ? 22.052 -4.793 -11.926 1.00 92.69 84 ALA A O 1
ATOM 667 N N . LYS A 1 85 ? 22.987 -4.527 -13.959 1.00 93.06 85 LYS A N 1
ATOM 668 C CA . LYS A 1 85 ? 23.540 -3.183 -13.748 1.00 93.06 85 LYS A CA 1
ATOM 669 C C . LYS A 1 85 ? 22.893 -2.116 -14.633 1.00 93.06 85 LYS A C 1
ATOM 671 O O . LYS A 1 85 ? 23.211 -0.946 -14.444 1.00 93.06 85 LYS A O 1
ATOM 676 N N . ILE A 1 86 ? 22.038 -2.513 -15.579 1.00 96.06 86 ILE A N 1
ATOM 677 C CA . ILE A 1 86 ? 21.510 -1.607 -16.595 1.00 96.06 86 ILE A CA 1
ATOM 678 C C . ILE A 1 86 ? 20.376 -0.751 -16.034 1.00 96.06 86 ILE A C 1
ATOM 680 O O . ILE A 1 86 ? 19.519 -1.228 -15.281 1.00 96.06 86 ILE A O 1
ATOM 684 N N . THR A 1 87 ? 20.358 0.518 -16.410 1.00 97.31 87 THR A N 1
ATOM 685 C CA . THR A 1 87 ? 19.268 1.438 -16.083 1.00 97.31 87 THR A CA 1
ATOM 686 C C . THR A 1 87 ? 18.233 1.501 -17.200 1.00 97.31 87 THR A C 1
ATOM 688 O O . THR A 1 87 ? 18.442 1.008 -18.310 1.00 97.31 87 THR A O 1
ATOM 691 N N . ILE A 1 88 ? 17.080 2.112 -16.926 1.00 97.19 88 ILE A N 1
ATOM 692 C CA . ILE A 1 88 ? 16.049 2.270 -17.956 1.00 97.19 88 ILE A CA 1
ATOM 693 C C . ILE A 1 88 ? 16.490 3.202 -19.101 1.00 97.19 88 ILE A C 1
ATOM 695 O O . ILE A 1 88 ? 16.125 2.956 -20.248 1.00 97.19 88 ILE A O 1
ATOM 699 N N . ASP A 1 89 ? 17.313 4.216 -18.817 1.00 96.81 89 ASP A N 1
ATOM 700 C CA . ASP A 1 89 ? 17.908 5.124 -19.811 1.00 96.81 89 ASP A CA 1
ATOM 701 C C . ASP A 1 89 ? 18.996 4.469 -20.670 1.00 96.81 89 ASP A C 1
ATOM 703 O O . ASP A 1 89 ? 19.221 4.892 -21.801 1.00 96.81 89 ASP A O 1
ATOM 707 N N . GLU A 1 90 ? 19.620 3.401 -20.177 1.00 96.44 90 GLU A N 1
ATOM 708 C CA . GLU A 1 90 ? 20.537 2.568 -20.958 1.00 96.44 90 GLU A CA 1
ATOM 709 C C . GLU A 1 90 ? 19.788 1.505 -21.784 1.00 96.44 90 GLU A C 1
ATOM 711 O O . GLU A 1 90 ? 20.286 1.066 -22.821 1.00 96.44 90 GLU A O 1
ATOM 716 N N . LEU A 1 91 ? 18.586 1.092 -21.356 1.00 96.25 91 LEU A N 1
ATOM 717 C CA . LEU A 1 91 ? 17.755 0.116 -22.073 1.00 96.25 91 LEU A CA 1
ATOM 718 C C . LEU A 1 91 ? 17.020 0.699 -23.278 1.00 96.25 91 LEU A C 1
ATOM 720 O O . LEU A 1 91 ? 16.780 -0.026 -24.248 1.00 96.25 91 LEU A O 1
ATOM 724 N N . PHE A 1 92 ? 16.638 1.975 -23.216 1.00 96.62 92 PHE A N 1
ATOM 725 C CA . PHE A 1 92 ? 15.805 2.605 -24.234 1.00 96.62 92 PHE A CA 1
ATOM 726 C C . PHE A 1 92 ? 16.346 3.972 -24.652 1.00 96.62 92 PHE A C 1
ATOM 728 O O . PHE A 1 92 ? 16.796 4.744 -23.807 1.00 96.62 92 PHE A O 1
ATOM 735 N N . PRO A 1 93 ? 16.243 4.329 -25.945 1.00 95.62 93 PRO A N 1
ATOM 736 C CA . PRO A 1 93 ? 16.564 5.670 -26.405 1.00 95.62 93 PRO A CA 1
ATOM 737 C C . PRO A 1 93 ? 15.773 6.738 -25.646 1.00 95.62 93 PRO A C 1
ATOM 739 O O . PRO A 1 93 ? 14.568 6.595 -25.426 1.00 95.62 93 PRO A O 1
ATOM 742 N N . LYS A 1 94 ? 16.426 7.869 -25.354 1.00 96.38 94 LYS A N 1
ATOM 743 C CA . LYS A 1 94 ? 15.803 9.015 -24.675 1.00 96.38 94 LYS A CA 1
ATOM 744 C C . LYS A 1 94 ? 14.488 9.457 -25.332 1.00 96.38 94 LYS A C 1
ATOM 746 O O . LYS A 1 94 ? 13.539 9.760 -24.629 1.00 96.38 94 LYS A O 1
ATOM 751 N N . ALA A 1 95 ? 14.411 9.431 -26.665 1.00 96.44 95 ALA A N 1
ATOM 752 C CA . ALA A 1 95 ? 13.202 9.801 -27.402 1.00 96.44 95 ALA A CA 1
ATOM 753 C C . ALA A 1 95 ? 11.981 8.927 -27.054 1.00 96.44 95 ALA A C 1
ATOM 755 O O . ALA A 1 95 ? 10.874 9.449 -26.998 1.00 96.44 95 ALA A O 1
ATOM 756 N N . ILE A 1 96 ? 12.181 7.629 -26.784 1.00 96.06 96 ILE A N 1
ATOM 757 C CA . ILE A 1 96 ? 11.105 6.731 -26.334 1.00 96.06 96 ILE A CA 1
ATOM 758 C C . ILE A 1 96 ? 10.716 7.088 -24.898 1.00 96.06 96 ILE A C 1
ATOM 760 O O . ILE A 1 96 ? 9.538 7.235 -24.597 1.00 96.06 96 ILE A O 1
ATOM 764 N N . LEU A 1 97 ? 11.698 7.292 -24.016 1.00 97.00 97 LEU A N 1
ATOM 765 C CA . LEU A 1 97 ? 11.436 7.630 -22.613 1.00 97.00 97 LEU A CA 1
ATOM 766 C C . LEU A 1 97 ? 10.741 8.984 -22.434 1.00 97.00 97 LEU A C 1
ATOM 768 O O . LEU A 1 97 ? 9.874 9.103 -21.575 1.00 97.00 97 LEU A O 1
ATOM 772 N N . ASP A 1 98 ? 11.081 9.976 -23.258 1.00 96.88 98 ASP A N 1
ATOM 773 C CA . ASP A 1 98 ? 10.446 11.298 -23.260 1.00 96.88 98 ASP A CA 1
ATOM 774 C C . ASP A 1 98 ? 8.974 11.238 -23.708 1.00 96.88 98 ASP A C 1
ATOM 776 O O . ASP A 1 98 ? 8.188 12.116 -23.357 1.00 96.88 98 ASP A O 1
ATOM 780 N N . GLN A 1 99 ? 8.597 10.208 -24.474 1.00 96.31 99 GLN A N 1
ATOM 781 C CA . GLN A 1 99 ? 7.218 9.951 -24.906 1.00 96.31 99 GLN A CA 1
ATOM 782 C C . GLN A 1 99 ? 6.448 9.049 -23.931 1.00 96.31 99 GLN A C 1
ATOM 784 O O . GLN A 1 99 ? 5.228 8.928 -24.040 1.00 96.31 99 GLN A O 1
ATOM 789 N N . SER A 1 100 ? 7.132 8.430 -22.968 1.00 98.00 100 SER A N 1
ATOM 790 C CA . SER A 1 100 ? 6.510 7.540 -21.993 1.00 98.00 100 SER A CA 1
ATOM 791 C C . SER A 1 100 ? 5.666 8.315 -20.982 1.00 98.00 100 SER A C 1
ATOM 793 O O . SER A 1 100 ? 6.085 9.330 -20.423 1.00 98.00 100 SER A O 1
ATOM 795 N N . LEU A 1 101 ? 4.506 7.763 -20.627 1.00 98.25 101 LEU A N 1
ATOM 796 C CA . LEU A 1 101 ? 3.790 8.197 -19.433 1.00 98.25 101 LEU A CA 1
ATOM 797 C C . LEU A 1 101 ? 4.546 7.694 -18.201 1.00 98.25 101 LEU A C 1
ATOM 799 O O . LEU A 1 101 ? 4.639 6.489 -17.968 1.00 98.25 101 LEU A O 1
ATOM 803 N N . VAL A 1 102 ? 5.053 8.617 -17.385 1.00 98.00 102 VAL A N 1
ATOM 804 C CA . VAL A 1 102 ? 5.776 8.281 -16.153 1.00 98.00 102 VAL A CA 1
ATOM 805 C C . VAL A 1 102 ? 4.874 8.497 -14.943 1.00 98.00 102 VAL A C 1
ATOM 807 O O . VAL A 1 102 ? 4.441 9.614 -14.657 1.00 98.00 102 VAL A O 1
ATOM 810 N N . LYS A 1 103 ? 4.588 7.419 -14.210 1.00 97.69 103 LYS A N 1
ATOM 811 C CA . LYS A 1 103 ? 3.946 7.479 -12.891 1.00 97.69 103 LYS A CA 1
ATOM 812 C C . LYS A 1 103 ? 5.002 7.379 -11.804 1.00 97.69 103 LYS A C 1
ATOM 814 O O . LYS A 1 103 ? 5.943 6.599 -11.915 1.00 97.69 103 LYS A O 1
ATOM 819 N N . ILE A 1 104 ? 4.823 8.173 -10.756 1.00 95.81 104 ILE A N 1
ATOM 820 C CA . ILE A 1 104 ? 5.780 8.327 -9.667 1.00 95.81 104 ILE A CA 1
ATOM 821 C C . ILE A 1 104 ? 5.131 7.857 -8.368 1.00 95.81 10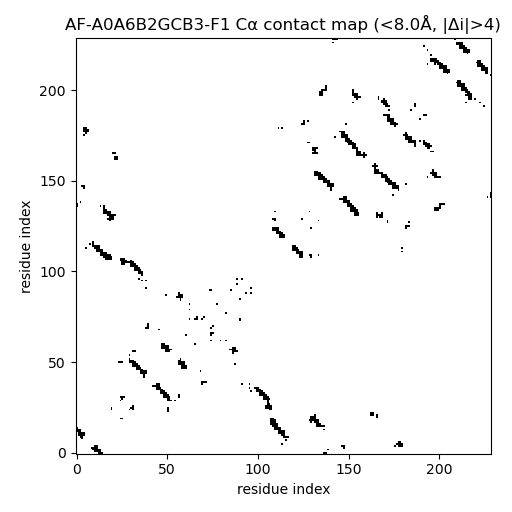4 ILE A C 1
ATOM 823 O O . ILE A 1 104 ? 4.001 8.239 -8.070 1.00 95.81 104 ILE A O 1
ATOM 827 N N . CYS A 1 105 ? 5.857 7.054 -7.594 1.00 94.31 105 CYS A N 1
ATOM 828 C CA . CYS A 1 105 ? 5.479 6.655 -6.248 1.00 94.31 105 CYS A CA 1
ATOM 829 C C . CYS A 1 105 ? 6.622 6.992 -5.287 1.00 94.31 105 CYS A C 1
ATOM 831 O O . CYS A 1 105 ? 7.739 6.496 -5.429 1.00 94.31 105 CYS A O 1
ATOM 833 N N . ASN A 1 106 ? 6.336 7.861 -4.323 1.00 93.75 106 ASN A N 1
ATOM 834 C CA . ASN A 1 106 ? 7.293 8.372 -3.342 1.00 93.75 106 ASN A CA 1
ATOM 835 C C . ASN A 1 106 ? 7.081 7.786 -1.938 1.00 93.75 106 ASN A C 1
ATOM 837 O O . ASN A 1 106 ? 7.745 8.221 -1.004 1.00 93.75 106 ASN A O 1
ATOM 841 N N . THR A 1 107 ? 6.145 6.847 -1.770 1.00 95.00 107 THR A N 1
ATOM 842 C CA . THR A 1 107 ? 5.938 6.128 -0.511 1.00 95.00 107 THR A CA 1
ATOM 843 C C . THR A 1 107 ? 5.157 4.834 -0.726 1.00 95.00 107 THR A C 1
ATOM 845 O O . THR A 1 107 ? 4.109 4.821 -1.378 1.00 95.00 107 THR A O 1
ATOM 848 N N . PHE A 1 108 ? 5.652 3.738 -0.152 1.00 95.31 108 PHE A N 1
ATOM 849 C CA . PHE A 1 108 ? 4.869 2.511 0.036 1.00 95.31 108 PHE A CA 1
ATOM 850 C C . PHE A 1 108 ? 4.306 2.374 1.445 1.00 95.31 108 PHE A C 1
ATOM 852 O O . PHE A 1 108 ? 3.553 1.436 1.706 1.00 95.31 108 PHE A O 1
ATOM 859 N N . GLN A 1 109 ? 4.625 3.309 2.336 1.00 97.06 109 GLN A N 1
ATOM 860 C CA . GLN A 1 109 ? 4.180 3.242 3.714 1.00 97.06 109 GLN A CA 1
ATOM 861 C C . GLN A 1 109 ? 2.669 3.421 3.812 1.00 97.06 109 GLN A C 1
ATOM 863 O O . GLN A 1 109 ? 2.062 4.202 3.072 1.00 97.06 109 GLN A O 1
ATOM 868 N N . SER A 1 110 ? 2.070 2.697 4.751 1.00 97.88 110 SER A N 1
ATOM 869 C CA . SER A 1 110 ? 0.745 3.017 5.271 1.00 97.88 110 SER A CA 1
ATOM 870 C C . SER A 1 110 ? 0.872 4.251 6.168 1.00 97.88 110 SER A C 1
ATOM 872 O O . SER A 1 110 ? 1.788 4.319 6.995 1.00 97.88 110 SER A O 1
ATOM 874 N N . LEU A 1 111 ? -0.015 5.229 5.998 1.00 97.88 111 LEU A N 1
ATOM 875 C CA . LEU A 1 111 ? 0.120 6.572 6.566 1.00 97.88 111 LEU A CA 1
ATOM 876 C C . LEU A 1 111 ? -1.107 6.970 7.386 1.00 97.88 111 LEU A C 1
ATOM 878 O O . LEU A 1 111 ? -2.229 6.552 7.098 1.00 97.88 111 LEU A O 1
ATOM 882 N N . ILE A 1 112 ? -0.880 7.862 8.342 1.00 98.19 112 ILE A N 1
ATOM 883 C CA . ILE A 1 112 ? -1.898 8.762 8.879 1.00 98.19 112 ILE A CA 1
ATOM 884 C C . ILE A 1 112 ? -1.621 10.136 8.289 1.00 98.19 112 ILE A C 1
ATOM 886 O O . ILE A 1 112 ? -0.477 10.595 8.293 1.00 98.19 112 ILE A O 1
ATOM 890 N N . VAL A 1 113 ? -2.655 10.783 7.777 1.00 98.25 113 VAL A N 1
ATOM 891 C CA . VAL A 1 113 ? -2.602 12.157 7.294 1.00 98.25 113 VAL A CA 1
ATOM 892 C C . VAL A 1 113 ? -3.492 12.984 8.201 1.00 98.25 113 VAL A C 1
ATOM 894 O O . VAL A 1 113 ? -4.712 12.889 8.093 1.00 98.25 113 VAL A O 1
ATOM 897 N N . LEU A 1 114 ? -2.862 13.747 9.090 1.00 98.38 114 LEU A N 1
ATOM 898 C CA . LEU A 1 114 ? -3.549 14.650 9.998 1.00 98.38 114 LEU A CA 1
ATOM 899 C C . LEU A 1 114 ? -3.959 15.903 9.250 1.00 98.38 114 LEU A C 1
ATOM 901 O O . LEU A 1 114 ? -3.135 16.488 8.536 1.00 98.38 114 LEU A O 1
ATOM 905 N N . ASN A 1 115 ? -5.212 16.286 9.396 1.00 98.25 115 ASN A N 1
ATOM 906 C CA . ASN A 1 115 ? -5.739 17.523 8.872 1.00 98.25 115 ASN A CA 1
ATOM 907 C C . ASN A 1 115 ? -5.756 18.565 9.994 1.00 98.25 115 ASN A C 1
ATOM 909 O O . ASN A 1 115 ? -5.932 18.265 11.157 1.00 98.25 115 ASN A O 1
ATOM 913 N N . ASN A 1 116 ? -5.428 19.800 9.642 1.00 96.44 116 ASN A N 1
ATOM 914 C CA . ASN A 1 116 ? -5.527 20.928 10.551 1.00 96.44 116 ASN A CA 1
ATOM 915 C C . ASN A 1 116 ? -6.122 22.078 9.755 1.00 96.44 116 ASN A C 1
ATOM 917 O O . ASN A 1 116 ? -5.417 22.865 9.111 1.00 96.44 116 ASN A O 1
ATOM 921 N N . LYS A 1 117 ? -7.453 22.118 9.724 1.00 96.12 117 LYS A N 1
ATOM 922 C CA . LYS A 1 117 ? -8.257 23.140 9.042 1.00 96.12 117 LYS A CA 1
ATOM 923 C C . LYS A 1 117 ? -7.924 23.272 7.552 1.00 96.12 117 LYS A C 1
ATOM 925 O O . LYS A 1 117 ? -7.868 24.375 7.010 1.00 96.12 117 LYS A O 1
ATOM 930 N N . GLY A 1 118 ? -7.710 22.141 6.882 1.00 95.62 118 GLY A N 1
ATOM 931 C CA . GLY A 1 118 ? -7.368 22.047 5.461 1.00 95.62 118 GLY A CA 1
ATOM 932 C C . GLY A 1 118 ? -5.868 21.925 5.180 1.00 95.62 118 GLY A C 1
ATOM 933 O O . GLY A 1 118 ? -5.480 21.735 4.025 1.00 95.62 118 GLY A O 1
ATOM 934 N N . HIS A 1 119 ? -5.018 22.013 6.206 1.00 97.19 119 HIS A N 1
ATOM 935 C CA . HIS A 1 119 ? -3.586 21.759 6.088 1.00 97.19 119 HIS A CA 1
ATOM 936 C C . HIS A 1 119 ? -3.262 20.321 6.483 1.00 97.19 119 HIS A C 1
ATOM 938 O O . HIS A 1 119 ? -3.383 19.949 7.643 1.00 97.19 119 HIS A O 1
ATOM 944 N N . PHE A 1 120 ? -2.806 19.525 5.517 1.00 97.56 120 PHE A N 1
ATOM 945 C CA . PHE A 1 120 ? -2.522 18.110 5.729 1.00 97.56 120 PHE A CA 1
ATOM 946 C C . PHE A 1 120 ? -1.046 17.856 6.050 1.00 97.56 120 PHE A C 1
ATOM 948 O O . PHE A 1 120 ? -0.154 18.338 5.348 1.00 97.56 120 PHE A O 1
ATOM 955 N N . SER A 1 121 ? -0.792 17.031 7.064 1.00 97.31 121 SER A N 1
ATOM 956 C CA . SER A 1 121 ? 0.536 16.525 7.415 1.00 97.31 121 SER A CA 1
ATOM 957 C C . SER A 1 121 ? 0.515 15.001 7.511 1.00 97.31 121 SER A C 1
ATOM 959 O O . SER A 1 121 ? -0.318 14.419 8.196 1.00 97.31 121 SER A O 1
ATOM 961 N N . ALA A 1 122 ? 1.413 14.328 6.792 1.00 96.69 122 ALA A N 1
ATOM 962 C CA . ALA A 1 122 ? 1.461 12.870 6.757 1.00 96.69 122 ALA A CA 1
ATOM 963 C C . ALA A 1 122 ? 2.581 12.325 7.647 1.00 96.69 122 ALA A C 1
ATOM 965 O O . ALA A 1 122 ? 3.706 12.827 7.620 1.00 96.69 122 ALA A O 1
ATOM 966 N N . LYS A 1 123 ? 2.289 11.249 8.378 1.00 96.50 123 LYS A N 1
ATOM 967 C CA . LYS A 1 123 ? 3.270 10.461 9.130 1.00 96.50 123 LYS A CA 1
ATOM 968 C C . LYS A 1 123 ? 3.013 8.961 8.947 1.00 96.50 123 LYS A C 1
ATOM 970 O O . LYS A 1 123 ? 1.867 8.560 8.733 1.00 96.50 123 LYS A O 1
ATOM 975 N N . PRO A 1 124 ? 4.052 8.115 9.005 1.00 97.25 124 PRO A N 1
ATOM 976 C CA . PRO A 1 124 ? 3.872 6.675 8.882 1.00 97.25 124 PRO A CA 1
ATOM 977 C C . PRO A 1 124 ? 3.092 6.099 10.066 1.00 97.25 124 PRO A C 1
ATOM 979 O O . PRO A 1 124 ? 3.281 6.506 11.213 1.00 97.25 124 PRO A O 1
ATOM 982 N N . LEU A 1 125 ? 2.251 5.103 9.781 1.00 97.75 125 LEU A N 1
ATOM 983 C CA . LEU A 1 125 ? 1.748 4.185 10.802 1.00 97.75 125 LEU A CA 1
ATOM 984 C C . LEU A 1 125 ? 2.916 3.376 11.410 1.00 97.75 125 LEU A C 1
ATOM 986 O O . LEU A 1 125 ? 3.959 3.234 10.759 1.00 97.75 125 LEU A O 1
ATOM 990 N N . PRO A 1 126 ? 2.756 2.800 12.618 1.00 96.88 126 PRO A N 1
ATOM 991 C CA . PRO A 1 126 ? 3.806 2.036 13.296 1.00 96.88 126 PRO A CA 1
ATOM 992 C C . PRO A 1 126 ? 4.415 0.921 12.441 1.00 96.88 126 PRO A C 1
ATOM 994 O O . PRO A 1 126 ? 3.788 0.420 11.513 1.00 96.88 126 PRO A O 1
ATOM 997 N N . ALA A 1 127 ? 5.620 0.471 12.798 1.00 96.06 127 ALA A N 1
ATOM 998 C CA . ALA A 1 127 ? 6.368 -0.523 12.022 1.00 96.06 127 ALA A CA 1
ATOM 999 C C . ALA A 1 127 ? 5.582 -1.819 11.732 1.00 96.06 127 ALA A C 1
ATOM 1001 O O . ALA A 1 127 ? 5.726 -2.385 10.651 1.00 96.06 127 ALA A O 1
ATOM 1002 N N . SER A 1 128 ? 4.720 -2.268 12.650 1.00 96.00 128 SER A N 1
ATOM 1003 C CA . SER A 1 128 ? 3.848 -3.432 12.430 1.00 96.00 128 SER A CA 1
ATOM 1004 C C . SER A 1 128 ? 2.871 -3.234 11.264 1.00 96.00 128 SER A C 1
ATOM 1006 O O . SER A 1 128 ? 2.674 -4.153 10.477 1.00 96.00 128 SER A O 1
ATOM 1008 N N . ALA A 1 129 ? 2.364 -2.015 11.058 1.00 97.19 129 ALA A N 1
ATOM 1009 C CA . ALA A 1 129 ? 1.500 -1.647 9.932 1.00 97.19 129 ALA A CA 1
ATOM 1010 C C . ALA A 1 129 ? 2.224 -1.642 8.569 1.00 97.19 129 ALA A C 1
ATOM 1012 O O . ALA A 1 129 ? 1.588 -1.489 7.527 1.00 97.19 129 ALA A O 1
ATOM 1013 N N . GLN A 1 130 ? 3.555 -1.775 8.572 1.00 96.81 130 GLN A N 1
ATOM 1014 C CA . GLN A 1 130 ? 4.394 -1.798 7.371 1.00 96.81 130 GLN A CA 1
ATOM 1015 C C . GLN A 1 130 ? 4.841 -3.217 6.989 1.00 96.81 130 GLN A C 1
ATOM 1017 O O . GLN A 1 130 ? 5.542 -3.388 5.988 1.00 96.81 130 GLN A O 1
ATOM 1022 N N . MET A 1 131 ? 4.468 -4.230 7.782 1.00 95.38 131 MET A N 1
ATOM 1023 C CA . MET A 1 131 ? 4.902 -5.618 7.588 1.00 95.38 131 MET A CA 1
ATOM 1024 C C . MET A 1 131 ? 4.200 -6.309 6.416 1.00 95.38 131 MET A C 1
ATOM 1026 O O . MET A 1 131 ? 4.735 -7.268 5.862 1.00 95.38 131 MET A O 1
ATOM 1030 N N . SER A 1 132 ? 3.024 -5.835 6.015 1.00 95.81 132 SER A N 1
ATOM 1031 C CA . SER A 1 132 ? 2.260 -6.367 4.887 1.00 95.81 132 SER A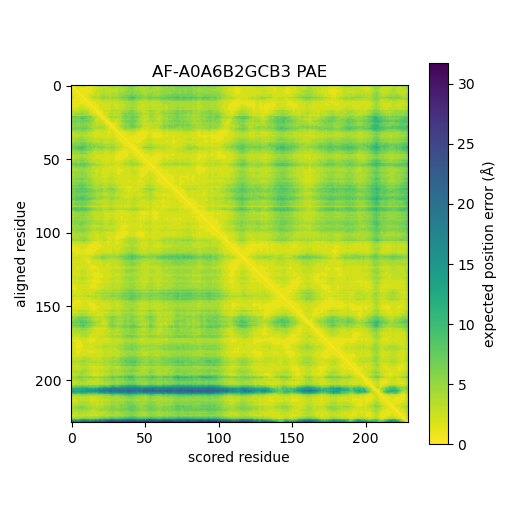 CA 1
ATOM 1032 C C . SER A 1 132 ? 1.372 -5.277 4.287 1.00 95.81 132 SER A C 1
ATOM 1034 O O . SER A 1 132 ? 1.366 -4.145 4.772 1.00 95.81 132 SER A O 1
ATOM 1036 N N . THR A 1 133 ? 0.601 -5.614 3.249 1.00 96.12 133 THR A N 1
ATOM 1037 C CA . THR A 1 133 ? -0.428 -4.702 2.741 1.00 96.12 133 THR A CA 1
ATOM 1038 C C . THR A 1 133 ? -1.528 -4.509 3.768 1.00 96.12 133 THR A C 1
ATOM 1040 O O . THR A 1 133 ? -1.949 -5.475 4.401 1.00 96.12 133 THR A O 1
ATOM 1043 N N . ILE A 1 134 ? -2.052 -3.291 3.873 1.00 97.75 134 ILE A N 1
ATOM 1044 C CA . ILE A 1 134 ? -3.318 -3.022 4.558 1.00 97.75 134 ILE A CA 1
ATOM 1045 C C . ILE A 1 134 ? -4.406 -2.884 3.497 1.00 97.75 134 ILE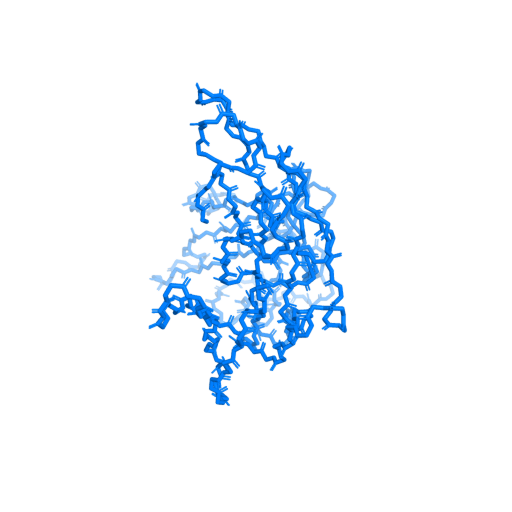 A C 1
ATOM 1047 O O . ILE A 1 134 ? -4.417 -1.919 2.734 1.00 97.75 134 ILE A O 1
ATOM 1051 N N . ASN A 1 135 ? -5.326 -3.846 3.464 1.00 96.56 135 ASN A N 1
ATOM 1052 C CA . ASN A 1 135 ? -6.414 -3.888 2.487 1.00 96.56 135 ASN A CA 1
ATOM 1053 C C . ASN A 1 135 ? -7.710 -3.286 3.053 1.00 96.56 135 ASN A C 1
ATOM 1055 O O . ASN A 1 135 ? -8.479 -2.672 2.316 1.00 96.56 135 ASN A O 1
ATOM 1059 N N . ASN A 1 136 ? -7.952 -3.434 4.360 1.00 97.38 136 ASN A N 1
ATOM 1060 C CA . ASN A 1 136 ? -9.121 -2.870 5.033 1.00 97.38 136 ASN A CA 1
ATOM 1061 C C . ASN A 1 136 ? -8.743 -2.323 6.421 1.00 97.38 136 ASN A C 1
ATOM 1063 O O . ASN A 1 136 ? -7.839 -2.828 7.088 1.00 97.38 136 ASN A O 1
ATOM 1067 N N . ILE A 1 137 ? -9.440 -1.262 6.831 1.00 97.75 137 ILE A N 1
ATOM 1068 C CA . ILE A 1 137 ? -9.277 -0.561 8.104 1.00 97.75 137 ILE A CA 1
ATOM 1069 C C . ILE A 1 137 ? -10.675 -0.355 8.695 1.00 97.75 137 ILE A C 1
ATOM 1071 O O . ILE A 1 137 ? -11.534 0.251 8.054 1.00 97.75 137 ILE A O 1
ATOM 1075 N N . THR A 1 138 ? -10.900 -0.806 9.921 1.00 96.62 138 THR A N 1
ATOM 1076 C CA . THR A 1 138 ? -12.060 -0.436 10.742 1.00 96.62 138 THR A CA 1
ATOM 1077 C C . THR A 1 138 ? -11.593 0.488 11.857 1.00 96.62 138 THR A C 1
ATOM 1079 O O . THR A 1 138 ? -10.516 0.279 12.406 1.00 96.62 138 THR A O 1
ATOM 1082 N N . ILE A 1 139 ? -12.389 1.516 12.152 1.00 96.56 139 ILE A N 1
ATOM 1083 C CA . ILE A 1 139 ? -12.081 2.544 13.150 1.00 96.56 139 ILE A CA 1
ATOM 1084 C C . ILE A 1 139 ? -13.183 2.527 14.205 1.00 96.56 139 ILE A C 1
ATOM 1086 O O . ILE A 1 139 ? -14.366 2.571 13.855 1.00 96.56 139 ILE A O 1
ATOM 1090 N N . LEU A 1 140 ? -12.796 2.397 15.469 1.00 94.25 140 LEU A N 1
ATOM 1091 C CA . LEU A 1 140 ? -13.688 2.194 16.610 1.00 94.25 140 LEU A CA 1
ATOM 1092 C C . LEU A 1 140 ? -12.891 2.444 17.891 1.00 94.25 140 LEU A C 1
ATOM 1094 O O . LEU A 1 140 ? -11.757 2.005 17.964 1.00 94.25 140 LEU A O 1
ATOM 1098 N N . ASP A 1 141 ? -13.491 3.058 18.905 1.00 94.88 141 ASP A N 1
ATOM 1099 C CA . ASP A 1 141 ? -12.983 2.996 20.281 1.00 94.88 141 ASP A CA 1
ATOM 1100 C C . ASP A 1 141 ? -13.239 1.582 20.849 1.00 94.88 141 ASP A C 1
ATOM 1102 O O . ASP A 1 141 ? -14.384 1.219 21.154 1.00 94.88 141 ASP A O 1
ATOM 1106 N N . ILE A 1 142 ? -12.205 0.734 20.849 1.00 92.69 142 ILE A N 1
ATOM 1107 C CA . ILE A 1 142 ? -12.288 -0.685 21.234 1.00 92.69 142 ILE A CA 1
ATOM 1108 C C . ILE A 1 142 ? -12.125 -0.817 22.745 1.00 92.69 142 ILE A C 1
ATOM 1110 O O . ILE A 1 142 ? -12.786 -1.653 23.361 1.00 92.69 142 ILE A O 1
ATOM 1114 N N . ASN A 1 143 ? -11.222 -0.026 23.326 1.00 92.19 143 ASN A N 1
ATOM 1115 C CA . ASN A 1 143 ? -10.841 -0.112 24.734 1.00 92.19 143 ASN A CA 1
ATOM 1116 C C . ASN A 1 143 ? -11.649 0.831 25.654 1.00 92.19 143 ASN A C 1
ATOM 1118 O O . ASN A 1 143 ? -11.484 0.765 26.873 1.00 92.19 143 ASN A O 1
ATOM 1122 N N . LYS A 1 144 ? -12.546 1.648 25.086 1.00 92.00 144 LYS A N 1
ATOM 1123 C CA . LYS A 1 144 ? -13.414 2.622 25.766 1.00 92.00 144 LYS A CA 1
ATOM 1124 C C . LYS A 1 144 ? -12.649 3.719 26.502 1.00 92.00 144 LYS A C 1
ATOM 1126 O O . LYS A 1 144 ? -13.131 4.225 27.519 1.00 92.00 144 LYS A O 1
ATOM 1131 N N . ASP A 1 145 ? -11.468 4.084 26.013 1.00 95.25 145 ASP A N 1
ATOM 1132 C CA . ASP A 1 145 ? -10.692 5.192 26.572 1.00 95.25 145 ASP A CA 1
ATOM 1133 C C . ASP A 1 145 ? -11.086 6.564 25.994 1.00 95.25 145 ASP A C 1
ATOM 1135 O O . ASP A 1 145 ? -10.598 7.596 26.463 1.00 95.25 145 ASP A O 1
ATOM 1139 N N . GLY A 1 146 ? -12.027 6.580 25.042 1.00 95.75 146 GLY A N 1
ATOM 1140 C CA . GLY A 1 146 ? -12.514 7.778 24.369 1.00 95.75 146 GLY A CA 1
ATOM 1141 C C . GLY A 1 146 ? -11.741 8.136 23.100 1.00 95.75 146 GLY A C 1
ATOM 1142 O O . GLY A 1 146 ? -12.125 9.097 22.437 1.00 95.75 146 GLY A O 1
ATOM 1143 N N . ASN A 1 147 ? -10.698 7.383 22.740 1.00 97.81 147 ASN A N 1
ATOM 1144 C CA . ASN A 1 147 ? -9.922 7.585 21.522 1.00 97.81 147 ASN A CA 1
ATOM 1145 C C . ASN A 1 147 ? -10.266 6.532 20.466 1.00 97.81 147 ASN A C 1
ATOM 1147 O O . ASN A 1 147 ? -10.663 5.407 20.757 1.00 97.81 147 ASN A O 1
ATOM 1151 N N . LEU A 1 148 ? -10.124 6.904 19.196 1.00 97.88 148 LEU A N 1
ATOM 1152 C CA . LEU A 1 148 ? -10.357 5.974 18.099 1.00 97.88 148 LEU A CA 1
ATOM 1153 C C . LEU A 1 148 ? -9.165 5.034 17.912 1.00 97.88 148 LEU A C 1
ATOM 1155 O O . LEU A 1 148 ? -8.040 5.481 17.693 1.00 97.88 148 LEU A O 1
ATOM 1159 N N . ASP A 1 149 ? -9.447 3.735 17.878 1.00 97.75 149 ASP A N 1
ATOM 1160 C CA . ASP A 1 149 ? -8.485 2.683 17.568 1.00 97.75 149 ASP A CA 1
ATOM 1161 C C . ASP A 1 149 ? -8.624 2.216 16.117 1.00 97.75 149 ASP A C 1
ATOM 1163 O O . ASP A 1 149 ? -9.648 2.423 15.453 1.00 97.75 149 ASP A O 1
ATOM 1167 N N . LEU A 1 150 ? -7.594 1.529 15.619 1.00 98.19 150 LEU A N 1
ATOM 1168 C CA . LEU A 1 150 ? -7.594 0.921 14.290 1.00 98.19 150 LEU A CA 1
ATOM 1169 C C . LEU A 1 150 ?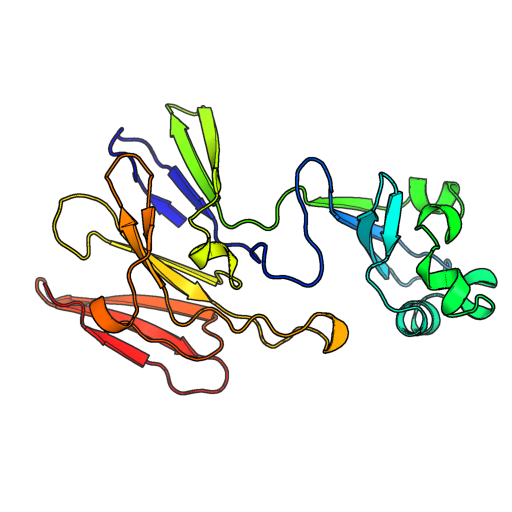 -7.576 -0.595 14.397 1.00 98.19 150 LEU A C 1
ATOM 1171 O O . LEU A 1 150 ? -6.768 -1.172 15.119 1.00 98.19 150 LEU A O 1
ATOM 1175 N N . ILE A 1 151 ? -8.399 -1.238 13.580 1.00 97.69 151 ILE A N 1
ATOM 1176 C CA . ILE A 1 151 ? -8.312 -2.666 13.289 1.00 97.69 151 ILE A CA 1
ATOM 1177 C C . ILE A 1 151 ? -8.011 -2.787 11.810 1.00 97.69 151 ILE A C 1
ATOM 1179 O O . ILE A 1 151 ? -8.772 -2.284 10.980 1.00 97.69 151 ILE A O 1
ATOM 1183 N N . THR A 1 152 ? -6.914 -3.440 11.459 1.00 97.75 152 THR A N 1
ATOM 1184 C CA . THR A 1 152 ? -6.497 -3.580 10.067 1.00 97.75 152 THR A CA 1
ATOM 1185 C C . THR A 1 152 ? -6.369 -5.035 9.676 1.00 97.75 152 THR A C 1
ATOM 1187 O O . THR A 1 152 ? -5.935 -5.876 10.460 1.00 97.75 152 THR A O 1
ATOM 1190 N N . THR A 1 153 ? -6.735 -5.327 8.435 1.00 97.75 153 THR A N 1
ATOM 1191 C CA . THR A 1 153 ? -6.540 -6.634 7.810 1.00 97.75 153 THR A CA 1
ATOM 1192 C C . THR A 1 153 ? -5.867 -6.455 6.458 1.00 97.75 153 THR A C 1
ATOM 1194 O O . THR A 1 153 ? -5.899 -5.371 5.861 1.00 97.75 153 THR A O 1
ATOM 1197 N N . GLY A 1 154 ? -5.190 -7.501 5.998 1.00 96.62 154 GLY A N 1
ATOM 1198 C CA . GLY A 1 154 ? -4.174 -7.334 4.979 1.00 96.62 154 GLY A CA 1
ATOM 1199 C C . GLY A 1 154 ? -3.764 -8.604 4.263 1.00 96.62 154 GLY A C 1
ATOM 1200 O O . GLY A 1 154 ? -4.510 -9.584 4.211 1.00 96.62 154 GLY A O 1
ATOM 1201 N N . ASN A 1 155 ? -2.528 -8.559 3.768 1.00 96.62 155 ASN A N 1
ATOM 1202 C CA . ASN A 1 155 ? -1.859 -9.559 2.941 1.00 96.62 155 ASN A CA 1
ATOM 1203 C C . ASN A 1 155 ? -2.249 -9.553 1.463 1.00 96.62 155 ASN A C 1
ATOM 1205 O O . ASN A 1 155 ? -3.355 -9.196 1.060 1.00 96.62 155 ASN A O 1
ATOM 1209 N N . ASN A 1 156 ? -1.301 -9.999 0.642 1.00 95.06 156 ASN A N 1
ATOM 1210 C CA . ASN A 1 156 ? -1.486 -10.222 -0.781 1.00 95.06 156 ASN A CA 1
ATOM 1211 C C . ASN A 1 156 ? -0.592 -11.378 -1.242 1.00 95.06 156 ASN A C 1
ATOM 1213 O O . ASN A 1 156 ? 0.641 -11.296 -1.229 1.00 95.06 156 ASN A O 1
ATOM 1217 N N . TYR A 1 157 ? -1.224 -12.476 -1.653 1.00 94.06 157 TYR A N 1
ATOM 1218 C CA . TYR A 1 157 ? -0.545 -13.704 -2.071 1.00 94.06 157 TYR A CA 1
ATOM 1219 C C . TYR A 1 157 ? -0.365 -13.800 -3.587 1.00 94.06 157 TYR A C 1
ATOM 1221 O O . TYR A 1 157 ? 0.289 -14.728 -4.063 1.00 94.06 157 TYR A O 1
ATOM 1229 N N . ASN A 1 158 ? -0.898 -12.830 -4.335 1.00 91.50 158 ASN A N 1
ATOM 1230 C CA . ASN A 1 158 ? -0.954 -12.837 -5.797 1.00 91.50 158 ASN A CA 1
ATOM 1231 C C . ASN A 1 158 ? 0.269 -12.183 -6.459 1.00 91.50 158 ASN A C 1
ATOM 1233 O O . ASN A 1 158 ? 0.267 -11.917 -7.661 1.00 91.50 158 ASN A O 1
ATOM 1237 N N . TYR A 1 159 ? 1.331 -11.923 -5.697 1.00 89.19 159 TYR A N 1
ATOM 1238 C CA . TYR A 1 159 ? 2.602 -11.498 -6.268 1.00 89.19 159 TYR A CA 1
ATOM 1239 C C . TYR A 1 159 ? 3.260 -12.628 -7.062 1.00 89.19 159 TYR A C 1
ATOM 1241 O O . TYR A 1 159 ? 3.198 -13.804 -6.695 1.00 89.19 159 TYR A O 1
ATOM 1249 N N . LYS A 1 160 ? 3.962 -12.257 -8.141 1.00 88.75 160 LYS A N 1
ATOM 1250 C CA . LYS A 1 160 ? 4.881 -13.181 -8.816 1.00 88.75 160 LYS A CA 1
ATOM 1251 C C . LYS A 1 160 ? 5.898 -13.712 -7.795 1.00 88.75 160 LYS A C 1
ATOM 1253 O O . LYS A 1 160 ? 6.334 -12.930 -6.948 1.00 88.75 160 LYS A O 1
ATOM 1258 N N . PRO A 1 161 ? 6.356 -14.975 -7.903 1.00 86.81 161 PRO A N 1
ATOM 1259 C CA . PRO A 1 161 ? 7.294 -15.561 -6.943 1.00 86.81 161 PRO A CA 1
ATOM 1260 C C . PRO A 1 161 ? 8.523 -14.691 -6.645 1.00 86.81 161 PRO A C 1
ATOM 1262 O O . PRO A 1 161 ? 8.944 -14.601 -5.497 1.00 86.81 161 PRO A O 1
ATOM 1265 N N . GLN A 1 162 ? 9.053 -13.990 -7.653 1.00 87.62 162 GLN A N 1
ATOM 1266 C CA . GLN A 1 162 ? 10.213 -13.103 -7.503 1.00 87.62 162 GLN A CA 1
ATOM 1267 C C . GLN A 1 162 ? 9.987 -11.886 -6.585 1.00 87.62 162 GLN A C 1
ATOM 1269 O O . GLN A 1 162 ? 10.955 -11.326 -6.085 1.00 87.62 162 GLN A O 1
ATOM 1274 N N . TYR A 1 163 ? 8.736 -11.469 -6.368 1.00 88.50 163 TYR A N 1
ATOM 1275 C CA . TYR A 1 163 ? 8.386 -10.320 -5.525 1.00 88.50 163 TYR A CA 1
ATOM 1276 C C . TYR A 1 163 ? 7.975 -10.718 -4.110 1.00 88.50 163 TYR A C 1
ATOM 1278 O O . TYR A 1 163 ? 7.684 -9.824 -3.317 1.00 88.50 163 TYR A O 1
ATOM 1286 N N . THR A 1 164 ? 7.980 -12.030 -3.835 1.00 87.88 164 THR A N 1
ATOM 1287 C CA . THR A 1 164 ? 7.529 -12.684 -2.603 1.00 87.88 164 THR A CA 1
ATOM 1288 C C . THR A 1 164 ? 6.077 -12.366 -2.238 1.00 87.88 164 THR A C 1
ATOM 1290 O O . THR A 1 164 ? 5.489 -11.380 -2.674 1.00 87.88 164 THR A O 1
ATOM 1293 N N . ARG A 1 165 ? 5.446 -13.237 -1.451 1.00 91.94 165 ARG A N 1
ATOM 1294 C CA . ARG A 1 165 ? 4.114 -12.939 -0.910 1.00 91.94 165 ARG A CA 1
ATOM 1295 C C . ARG A 1 165 ? 4.241 -11.892 0.193 1.00 91.94 165 ARG A C 1
ATOM 1297 O O . ARG A 1 165 ? 5.273 -11.825 0.852 1.00 91.94 165 ARG A O 1
ATOM 1304 N N . GLN A 1 166 ? 3.191 -11.104 0.393 1.00 93.38 166 GLN A N 1
ATOM 1305 C CA . GLN A 1 166 ? 3.049 -10.277 1.588 1.00 93.38 166 GLN A CA 1
ATOM 1306 C C . GLN A 1 166 ? 2.085 -10.997 2.523 1.00 93.38 166 GLN A C 1
ATOM 1308 O O . GLN A 1 166 ? 0.884 -11.018 2.265 1.00 93.38 166 GLN A O 1
ATOM 1313 N N . ASP A 1 167 ? 2.624 -11.678 3.531 1.00 94.44 167 ASP A N 1
ATOM 1314 C CA . ASP A 1 167 ? 1.898 -12.618 4.394 1.00 94.44 167 ASP A CA 1
ATOM 1315 C C . ASP A 1 167 ? 2.132 -12.395 5.894 1.00 94.44 167 ASP A C 1
ATOM 1317 O O . ASP A 1 167 ? 1.801 -13.252 6.712 1.00 94.44 167 ASP A O 1
ATOM 1321 N N . ALA A 1 168 ? 2.666 -11.227 6.255 1.00 95.25 168 ALA A N 1
ATOM 1322 C CA . ALA A 1 168 ? 3.037 -10.894 7.625 1.00 95.25 168 ALA A CA 1
ATOM 1323 C C . ALA A 1 168 ? 1.993 -10.057 8.390 1.00 95.25 168 ALA A C 1
ATOM 1325 O O . ALA A 1 168 ? 2.292 -9.609 9.493 1.00 95.25 168 ALA A O 1
ATOM 1326 N N . SER A 1 169 ? 0.784 -9.847 7.852 1.00 95.31 169 SER A N 1
ATOM 1327 C CA . SER A 1 169 ? -0.351 -9.362 8.652 1.00 95.31 169 SER A CA 1
ATOM 1328 C C . SER A 1 169 ? -1.132 -10.550 9.199 1.00 95.31 169 SER A C 1
ATOM 1330 O O . SER A 1 169 ? -1.478 -11.474 8.460 1.00 95.31 169 SER A O 1
ATOM 1332 N N . TYR A 1 170 ? -1.429 -10.508 10.494 1.00 96.44 170 TYR A N 1
ATOM 1333 C CA . TYR A 1 170 ? -2.237 -11.513 11.185 1.00 96.44 170 TYR A CA 1
ATOM 1334 C C . TYR A 1 170 ? -3.535 -10.907 11.727 1.00 96.44 170 TYR A C 1
ATOM 1336 O O . TYR A 1 170 ? -4.094 -11.400 12.705 1.00 96.44 170 TYR A O 1
ATOM 1344 N N . GLY A 1 171 ? -3.998 -9.815 11.112 1.00 95.88 171 GLY A N 1
ATOM 1345 C CA . GLY A 1 171 ? -4.956 -8.906 11.727 1.00 95.88 171 GLY A CA 1
ATOM 1346 C C . GLY A 1 171 ? -4.263 -8.086 12.810 1.00 95.88 171 GLY A C 1
ATOM 1347 O O . GLY A 1 171 ? -3.642 -8.635 13.713 1.00 95.88 171 GLY A O 1
ATOM 1348 N N . ASP A 1 172 ? -4.345 -6.769 12.720 1.00 95.94 172 ASP A N 1
ATOM 1349 C CA . ASP A 1 172 ? -3.611 -5.880 13.615 1.00 95.94 172 ASP A CA 1
ATOM 1350 C C . ASP A 1 172 ? -4.583 -4.938 14.311 1.00 95.94 172 ASP A C 1
ATOM 1352 O O . ASP A 1 172 ? -5.522 -4.435 13.696 1.00 95.94 172 ASP A O 1
ATOM 1356 N N . VAL A 1 173 ? -4.355 -4.713 15.602 1.00 97.75 173 VAL A N 1
ATOM 1357 C CA . VAL A 1 173 ? -5.101 -3.744 16.405 1.00 97.75 173 VAL A CA 1
ATOM 1358 C C . VAL A 1 173 ? -4.121 -2.689 16.886 1.00 97.75 173 VAL A C 1
ATOM 1360 O O . VAL A 1 173 ? -3.041 -3.020 17.379 1.00 97.75 173 VAL A O 1
ATOM 1363 N N . PHE A 1 174 ? -4.491 -1.424 16.750 1.00 98.31 174 PHE A N 1
ATOM 1364 C CA . PHE A 1 174 ? -3.686 -0.297 17.184 1.00 98.31 174 PHE A CA 1
ATOM 1365 C C . PHE A 1 174 ? -4.509 0.613 18.076 1.00 98.31 174 PHE A C 1
ATOM 1367 O O . PHE A 1 174 ? -5.515 1.146 17.614 1.00 98.31 174 PHE A O 1
ATOM 1374 N N . PHE A 1 175 ? -4.049 0.824 19.307 1.00 98.25 175 PHE A N 1
ATOM 1375 C CA . PHE A 1 175 ? -4.686 1.774 20.210 1.00 98.25 175 PHE A CA 1
ATOM 1376 C C . PHE A 1 175 ? -4.277 3.203 19.889 1.00 98.25 175 PHE A C 1
ATOM 1378 O O . PHE A 1 175 ? -3.076 3.470 19.748 1.00 98.25 175 PHE A O 1
ATOM 1385 N N . GLY A 1 176 ? -5.267 4.079 19.741 1.00 98.25 176 GLY A N 1
ATOM 1386 C CA . GLY A 1 176 ? -5.077 5.508 19.517 1.00 98.25 176 GLY A CA 1
ATOM 1387 C C . GLY A 1 176 ? -4.816 6.255 20.824 1.00 98.25 176 GLY A C 1
ATOM 1388 O O . GLY A 1 176 ? -5.323 5.879 21.871 1.00 98.25 176 GLY A O 1
ATOM 1389 N N . ASP A 1 177 ? -4.027 7.328 20.780 1.00 97.81 177 ASP A N 1
ATOM 1390 C CA . ASP A 1 177 ? -3.784 8.197 21.947 1.00 97.81 177 ASP A CA 1
ATOM 1391 C C . ASP A 1 177 ? -4.610 9.495 21.940 1.00 97.81 177 ASP A C 1
ATOM 1393 O O . ASP A 1 177 ? -4.376 10.383 22.766 1.00 97.81 177 ASP A O 1
ATOM 1397 N N . GLY A 1 178 ? -5.512 9.639 20.963 1.00 97.38 178 GLY A N 1
ATOM 1398 C CA . GLY A 1 178 ? -6.293 10.856 20.746 1.00 97.38 178 GLY A CA 1
ATOM 1399 C C . GLY A 1 178 ? -5.464 12.052 20.286 1.00 97.38 178 GLY A C 1
ATOM 1400 O O . GLY A 1 178 ? -5.915 13.182 20.418 1.00 97.38 178 GLY A O 1
ATOM 1401 N N . LYS A 1 179 ? -4.236 11.825 19.804 1.00 97.06 179 LYS A N 1
ATOM 1402 C CA . LYS A 1 179 ? -3.328 12.823 19.206 1.00 97.06 179 LYS A CA 1
ATOM 1403 C C . LYS A 1 179 ? -2.809 12.326 17.852 1.00 97.06 179 LYS A C 1
ATOM 1405 O O . LYS A 1 179 ? -1.702 12.663 17.409 1.00 97.06 179 LYS A O 1
ATOM 1410 N N . GLY A 1 180 ? -3.565 11.411 17.244 1.00 96.12 180 GLY A N 1
ATOM 1411 C CA . GLY A 1 180 ? -3.223 10.744 16.001 1.00 96.12 180 GLY A CA 1
ATOM 1412 C C . GLY A 1 180 ? -2.011 9.816 16.081 1.00 96.12 180 GLY A C 1
ATOM 1413 O O . GLY A 1 180 ? -1.420 9.533 15.037 1.00 96.12 180 GLY A O 1
ATOM 1414 N N . ASN A 1 181 ? -1.550 9.388 17.263 1.00 97.81 181 ASN A N 1
ATOM 1415 C CA . ASN A 1 181 ? -0.538 8.333 17.383 1.00 97.81 181 ASN A CA 1
ATOM 1416 C C . ASN A 1 181 ? -1.202 7.000 17.706 1.00 97.81 181 ASN A C 1
ATOM 1418 O O . ASN A 1 181 ? -2.232 6.939 18.367 1.00 97.81 181 ASN A O 1
ATOM 1422 N N . PHE A 1 182 ? -0.573 5.923 17.241 1.00 98.25 182 PHE A N 1
ATOM 1423 C CA . PHE A 1 182 ? -1.127 4.583 17.327 1.00 98.25 182 PHE A CA 1
ATOM 1424 C C . PHE A 1 182 ? -0.086 3.610 17.862 1.00 98.25 182 PHE A C 1
ATOM 1426 O O . PHE A 1 182 ? 1.067 3.630 17.432 1.00 98.25 182 PHE A O 1
ATOM 1433 N N . THR A 1 183 ? -0.496 2.735 18.777 1.00 98.12 183 THR A N 1
ATOM 1434 C CA . THR A 1 183 ? 0.370 1.708 19.366 1.00 98.12 183 THR A CA 1
ATOM 1435 C C . THR A 1 183 ? -0.195 0.328 19.089 1.00 98.12 183 THR A C 1
ATOM 1437 O O . THR A 1 183 ? -1.298 -0.003 19.523 1.00 98.12 183 THR A O 1
ATOM 1440 N N . TRP A 1 184 ? 0.578 -0.492 18.381 1.00 97.94 184 TRP A N 1
ATOM 1441 C CA . TRP A 1 184 ? 0.198 -1.864 18.060 1.00 97.94 184 TRP A CA 1
ATOM 1442 C C . TRP A 1 184 ? 0.014 -2.719 19.310 1.00 97.94 184 TRP A C 1
ATOM 1444 O O . TRP A 1 184 ? 0.810 -2.649 20.247 1.00 97.94 184 TRP A O 1
ATOM 1454 N N . GLN A 1 185 ? -1.012 -3.558 19.274 1.00 97.38 185 GLN A N 1
ATOM 1455 C CA . GLN A 1 185 ? -1.338 -4.530 20.301 1.00 97.38 185 GLN A CA 1
ATOM 1456 C C . GLN A 1 185 ? -1.196 -5.937 19.737 1.00 97.38 185 GLN A C 1
ATOM 1458 O O . GLN A 1 185 ? -1.613 -6.224 18.615 1.00 97.38 185 GLN A O 1
ATOM 1463 N N . SER A 1 186 ? -0.635 -6.835 20.541 1.00 95.31 186 SER A N 1
ATOM 1464 C CA . SER A 1 186 ? -0.444 -8.218 20.118 1.00 95.31 186 SER A CA 1
ATOM 1465 C C . SER A 1 186 ? -1.772 -8.949 19.928 1.00 95.31 186 SER A C 1
ATOM 1467 O O . SER A 1 186 ? -2.711 -8.767 20.700 1.00 95.31 186 SER A O 1
ATOM 1469 N N . ASN A 1 187 ? -1.826 -9.873 18.969 1.00 94.06 187 ASN A N 1
ATOM 1470 C CA . ASN A 1 187 ? -2.993 -10.739 18.769 1.00 94.06 187 ASN A CA 1
ATOM 1471 C C . ASN A 1 187 ? -3.351 -11.541 20.032 1.00 94.06 187 ASN A C 1
ATOM 1473 O O . ASN A 1 187 ? -4.513 -11.863 20.257 1.00 94.06 187 ASN A O 1
ATOM 1477 N N . GLN A 1 188 ? -2.355 -11.853 20.871 1.00 94.12 188 GLN A N 1
ATOM 1478 C CA . GLN A 1 188 ? -2.568 -12.546 22.139 1.00 94.12 188 GLN A CA 1
ATOM 1479 C C . GLN A 1 188 ? -3.336 -11.684 23.148 1.00 94.12 188 GLN A C 1
ATOM 1481 O O . GLN A 1 188 ? -4.177 -12.216 23.867 1.00 94.12 188 GLN A O 1
ATOM 1486 N N . SER A 1 189 ? -3.061 -10.378 23.211 1.00 93.31 189 SER A N 1
ATOM 1487 C CA . SER A 1 189 ? -3.759 -9.474 24.131 1.00 93.31 189 SER A CA 1
ATOM 1488 C C . SER A 1 189 ? -5.144 -9.084 23.620 1.00 93.31 189 SER A C 1
ATOM 1490 O O . SER A 1 189 ? -6.058 -8.930 24.422 1.00 93.31 189 SER A O 1
ATOM 1492 N N . THR A 1 190 ? -5.321 -8.952 22.304 1.00 94.62 190 THR A N 1
ATOM 1493 C CA . THR A 1 190 ? -6.599 -8.515 21.716 1.00 94.62 190 THR A CA 1
ATOM 1494 C C . THR A 1 190 ? -7.545 -9.659 21.367 1.00 94.62 190 THR A C 1
ATOM 1496 O O . THR A 1 190 ? -8.744 -9.440 21.224 1.00 94.62 190 THR A O 1
ATOM 1499 N N . GLY A 1 191 ? -7.026 -10.877 21.190 1.00 94.50 191 GLY A N 1
ATOM 1500 C CA . GLY A 1 191 ? -7.788 -12.024 20.690 1.00 94.50 191 GLY A CA 1
ATOM 1501 C C . GLY A 1 191 ? -8.176 -11.921 19.209 1.00 94.50 191 GLY A C 1
ATOM 1502 O O . GLY A 1 191 ? -8.826 -12.826 18.685 1.00 94.50 191 GLY A O 1
ATOM 1503 N N . PHE A 1 192 ? -7.780 -10.849 18.516 1.00 96.56 192 PHE A N 1
ATOM 1504 C CA . PHE A 1 192 ? -8.018 -10.677 17.088 1.00 96.56 192 PHE A CA 1
ATOM 1505 C C . PHE A 1 192 ? -6.876 -11.331 16.314 1.00 96.56 192 PHE A C 1
ATOM 1507 O O . PHE A 1 192 ? -5.766 -10.814 16.322 1.00 96.56 192 PHE A O 1
ATOM 1514 N N . PHE A 1 193 ? -7.122 -12.476 15.676 1.00 97.06 193 PHE A N 1
ATOM 1515 C CA . PHE A 1 193 ? -6.115 -13.214 14.909 1.00 97.06 193 PHE A CA 1
ATOM 1516 C C . PHE A 1 193 ? -6.703 -13.712 13.590 1.00 97.06 193 PHE A C 1
ATOM 1518 O O . PHE A 1 193 ? -7.545 -14.606 13.569 1.00 97.06 193 PHE A O 1
ATOM 1525 N N . VAL A 1 194 ? -6.219 -13.144 12.492 1.00 97.00 194 VAL A N 1
ATOM 1526 C CA . VAL A 1 194 ? -6.654 -13.396 11.120 1.00 97.00 194 VAL A CA 1
ATOM 1527 C C . VAL A 1 194 ? -5.449 -13.851 10.307 1.00 97.00 194 VAL A C 1
ATOM 1529 O O . VAL A 1 194 ? -4.675 -13.043 9.799 1.00 97.00 194 VAL A O 1
ATOM 1532 N N . ARG A 1 195 ? -5.279 -15.164 10.158 1.00 95.75 195 ARG A N 1
ATOM 1533 C CA . ARG A 1 195 ? -4.238 -15.733 9.295 1.00 95.75 195 ARG A CA 1
ATOM 1534 C C . ARG A 1 195 ? -4.799 -16.000 7.903 1.00 95.75 195 ARG A C 1
ATOM 1536 O O . ARG A 1 195 ? -5.678 -16.838 7.755 1.00 95.75 195 ARG A O 1
ATOM 1543 N N . GLY A 1 196 ? -4.249 -15.340 6.891 1.00 95.69 196 GLY A N 1
ATOM 1544 C CA . GLY A 1 196 ? -4.657 -15.522 5.497 1.00 95.69 196 GLY A CA 1
ATOM 1545 C C . GLY A 1 196 ? -4.665 -14.204 4.729 1.00 95.69 196 GLY A C 1
ATOM 1546 O O . GLY A 1 196 ? -4.309 -13.159 5.271 1.00 95.69 196 GLY A O 1
ATOM 1547 N N . GLN A 1 197 ? -5.065 -14.243 3.459 1.00 96.81 197 GLN A N 1
ATOM 1548 C CA . GLN A 1 197 ? -5.292 -13.024 2.688 1.00 96.81 197 GLN A CA 1
ATOM 1549 C C . GLN A 1 197 ? -6.691 -12.489 2.984 1.00 96.81 197 GLN A C 1
ATOM 1551 O O . GLN A 1 197 ? -7.680 -13.066 2.536 1.00 96.81 197 GLN A O 1
ATOM 1556 N N . ALA A 1 198 ? -6.760 -11.383 3.719 1.00 96.56 198 ALA A N 1
ATOM 1557 C CA . ALA A 1 198 ? -7.998 -10.719 4.089 1.00 96.56 198 ALA A CA 1
ATOM 1558 C C . ALA A 1 198 ? -8.179 -9.464 3.228 1.00 96.56 198 ALA A C 1
ATOM 1560 O O . ALA A 1 198 ? -7.423 -8.497 3.335 1.00 96.56 198 ALA A O 1
ATOM 1561 N N . ASN A 1 199 ? -9.162 -9.500 2.328 1.00 87.88 199 ASN A N 1
ATOM 1562 C CA . ASN A 1 199 ? -9.420 -8.391 1.403 1.00 87.88 199 ASN A CA 1
ATOM 1563 C C . ASN A 1 199 ? -10.522 -7.459 1.912 1.00 87.8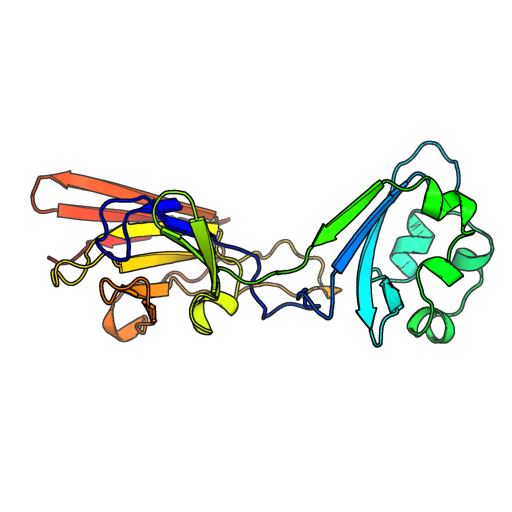8 199 ASN A C 1
ATOM 1565 O O . ASN A 1 199 ? -10.567 -6.303 1.500 1.00 87.88 199 ASN A O 1
ATOM 1569 N N . ASP A 1 200 ? -11.409 -7.953 2.780 1.00 93.06 200 ASP A N 1
ATOM 1570 C CA . ASP A 1 200 ? -12.532 -7.169 3.275 1.00 93.06 200 ASP A CA 1
ATOM 1571 C C . ASP A 1 200 ? -12.869 -7.487 4.733 1.00 93.06 200 ASP A C 1
ATOM 1573 O O . ASP A 1 200 ? -12.658 -8.598 5.228 1.00 93.06 200 ASP A O 1
ATOM 1577 N N . MET A 1 201 ? -13.389 -6.476 5.416 1.00 95.56 201 MET A N 1
ATOM 1578 C CA . MET A 1 201 ? -13.766 -6.510 6.817 1.00 95.56 201 MET A CA 1
ATOM 1579 C C . MET A 1 201 ? -14.923 -5.540 7.047 1.00 95.56 201 MET A C 1
ATOM 1581 O O . MET A 1 201 ? -14.872 -4.378 6.634 1.00 95.56 201 MET A O 1
ATOM 1585 N N . VAL A 1 202 ? -15.963 -6.026 7.723 1.00 95.38 202 VAL A N 1
ATOM 1586 C CA . VAL A 1 202 ? -17.198 -5.278 7.971 1.00 95.38 202 VAL A CA 1
ATOM 1587 C C . VAL A 1 202 ? -17.537 -5.303 9.456 1.00 95.38 202 VAL A C 1
ATOM 1589 O O . VAL A 1 202 ? -17.562 -6.362 10.086 1.00 95.38 202 VAL A O 1
ATOM 1592 N N . LEU A 1 203 ? -17.847 -4.126 10.001 1.00 94.38 203 LEU A N 1
ATOM 1593 C CA . LEU A 1 203 ? -18.409 -3.970 11.338 1.00 94.38 203 LEU A CA 1
ATOM 1594 C C . LEU A 1 203 ? -19.925 -4.212 11.294 1.00 94.38 203 LEU A C 1
ATOM 1596 O O . LEU A 1 203 ? -20.662 -3.505 10.607 1.00 94.38 203 LEU A O 1
ATOM 1600 N N . LEU A 1 204 ? -20.390 -5.199 12.050 1.00 94.00 204 LEU A N 1
ATOM 1601 C CA . LEU A 1 204 ? -21.791 -5.573 12.189 1.00 94.00 204 LEU A CA 1
ATOM 1602 C C . LEU A 1 204 ? -22.309 -5.137 13.561 1.00 94.00 204 LEU A C 1
ATOM 1604 O O . LEU A 1 204 ? -21.820 -5.586 14.598 1.00 94.00 204 LEU A O 1
ATOM 1608 N N . ASN A 1 205 ? -23.344 -4.302 13.569 1.00 90.62 205 ASN A N 1
ATOM 1609 C CA . ASN A 1 205 ? -24.039 -3.899 14.790 1.00 90.62 205 ASN A CA 1
ATOM 1610 C C . ASN A 1 205 ? -25.267 -4.796 14.974 1.00 90.62 205 ASN A C 1
ATOM 1612 O O . ASN A 1 205 ? -26.302 -4.558 14.355 1.00 90.62 205 ASN A O 1
ATOM 1616 N N . ALA A 1 206 ? -25.156 -5.843 15.794 1.00 83.81 206 ALA A N 1
ATOM 1617 C CA . ALA A 1 206 ? -26.272 -6.763 16.024 1.00 83.81 206 ALA A CA 1
ATOM 1618 C C . ALA A 1 206 ? -27.352 -6.131 16.916 1.00 83.81 206 ALA A C 1
ATOM 1620 O O . ALA A 1 206 ? -28.543 -6.337 16.701 1.00 83.81 206 ALA A O 1
ATOM 1621 N N . ASN A 1 207 ? -26.936 -5.367 17.929 1.00 82.62 207 ASN A N 1
ATOM 1622 C CA . ASN A 1 207 ? -27.793 -4.529 18.768 1.00 82.62 207 ASN A CA 1
ATOM 1623 C C . ASN A 1 207 ? -26.933 -3.480 19.501 1.00 82.62 207 ASN A C 1
ATOM 1625 O O . ASN A 1 207 ? -25.730 -3.391 19.262 1.00 82.62 207 ASN A O 1
ATOM 1629 N N . LYS A 1 208 ? -27.544 -2.693 20.401 1.00 76.44 208 LYS A N 1
ATOM 1630 C CA . LYS A 1 208 ? -26.863 -1.617 21.147 1.00 76.44 208 LYS A CA 1
ATOM 1631 C C . LYS A 1 208 ? -25.615 -2.066 21.922 1.00 76.44 208 LYS A C 1
ATOM 1633 O O . LYS A 1 208 ? -24.745 -1.233 22.118 1.00 76.44 208 LYS A O 1
ATOM 1638 N N . ASN A 1 209 ? -25.538 -3.339 22.318 1.00 79.25 209 ASN A N 1
ATOM 1639 C CA . ASN A 1 209 ? -24.504 -3.867 23.217 1.00 79.25 209 ASN A CA 1
ATOM 1640 C C . ASN A 1 209 ? -23.669 -4.982 22.560 1.00 79.25 209 ASN A C 1
ATOM 1642 O O . ASN A 1 209 ? -22.991 -5.751 23.243 1.00 79.25 209 ASN A O 1
ATOM 1646 N N . ALA A 1 210 ? -23.824 -5.192 21.249 1.00 84.94 210 ALA A N 1
ATOM 1647 C CA . ALA A 1 210 ? -23.178 -6.294 20.552 1.00 84.94 210 ALA A CA 1
ATOM 1648 C C . ALA A 1 210 ? -22.706 -5.850 19.171 1.00 84.94 210 ALA A C 1
ATOM 1650 O O . ALA A 1 210 ? -23.488 -5.761 18.216 1.00 84.94 210 ALA A O 1
ATOM 1651 N N . LYS A 1 211 ? -21.396 -5.618 19.082 1.00 91.94 211 LYS A N 1
ATOM 1652 C CA . LYS A 1 211 ? -20.680 -5.345 17.839 1.00 91.94 211 LYS A CA 1
ATOM 1653 C C . LYS A 1 211 ? -19.847 -6.561 17.452 1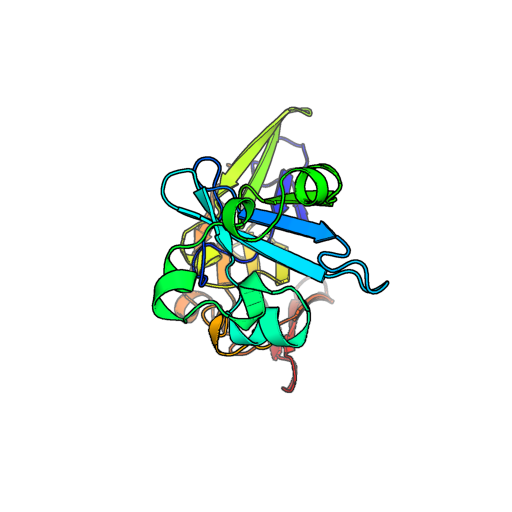.00 91.94 211 LYS A C 1
ATOM 1655 O O . LYS A 1 211 ? -19.218 -7.196 18.302 1.00 91.94 211 LYS A O 1
ATOM 1660 N N . TYR A 1 212 ? -19.839 -6.870 16.165 1.00 95.00 212 TYR A N 1
ATOM 1661 C CA . TYR A 1 212 ? -19.048 -7.949 15.595 1.00 95.00 212 TYR A CA 1
ATOM 1662 C C . TYR A 1 212 ? -18.235 -7.449 14.414 1.00 95.00 212 TYR A C 1
ATOM 1664 O O . TYR A 1 212 ? -18.644 -6.527 13.718 1.00 95.00 212 TYR A O 1
ATOM 1672 N N . ILE A 1 213 ? -17.112 -8.098 14.154 1.00 96.12 213 ILE A N 1
ATOM 1673 C CA . ILE A 1 213 ? -16.296 -7.875 12.968 1.00 96.12 213 ILE A CA 1
ATOM 1674 C C . ILE A 1 213 ? -16.335 -9.152 12.147 1.00 96.12 213 ILE A C 1
ATOM 1676 O O . ILE A 1 213 ? -15.908 -10.205 12.620 1.00 96.12 213 ILE A O 1
ATOM 1680 N N . LEU A 1 214 ? -16.858 -9.057 10.929 1.00 97.00 214 LEU A N 1
ATOM 1681 C CA . LEU A 1 214 ? -16.811 -10.130 9.946 1.00 97.00 214 LEU A CA 1
ATOM 1682 C C . LEU A 1 214 ? -15.643 -9.872 8.998 1.00 97.00 214 LEU A C 1
ATOM 1684 O O . LEU A 1 214 ? -15.601 -8.830 8.347 1.00 97.00 214 LEU A O 1
ATOM 1688 N N . VAL A 1 215 ? -14.716 -10.821 8.912 1.00 98.00 215 VAL A N 1
ATOM 1689 C CA . VAL A 1 215 ? -13.542 -10.755 8.038 1.00 98.00 215 VAL A CA 1
ATOM 1690 C C . VAL A 1 215 ? -13.684 -11.775 6.917 1.00 98.00 215 VAL A C 1
ATOM 1692 O O . VAL A 1 215 ? -13.881 -12.965 7.171 1.00 98.00 215 VAL A O 1
ATOM 1695 N N . GLY A 1 216 ? -13.576 -11.309 5.674 1.00 96.81 216 GLY A N 1
ATOM 1696 C CA . GLY A 1 216 ? -13.568 -12.150 4.482 1.00 96.81 216 GLY A CA 1
ATOM 1697 C C . GLY A 1 216 ? -12.149 -12.574 4.110 1.00 96.81 216 GLY A C 1
ATOM 1698 O O . GLY A 1 216 ? -11.292 -11.726 3.848 1.00 96.81 216 GLY A O 1
ATOM 1699 N N . LEU A 1 217 ? -11.916 -13.885 4.046 1.00 96.75 217 LEU A N 1
ATOM 1700 C CA . LEU A 1 217 ? -10.636 -14.475 3.661 1.00 96.75 217 LEU A CA 1
ATOM 1701 C C . LEU A 1 217 ? -10.695 -15.039 2.238 1.00 96.75 217 LEU A C 1
ATOM 1703 O O . LEU A 1 217 ? -11.659 -15.686 1.836 1.00 96.75 217 LEU A O 1
ATOM 1707 N N . ASN A 1 218 ? -9.648 -14.793 1.456 1.00 94.75 218 ASN A N 1
ATOM 1708 C CA . ASN A 1 218 ? -9.524 -15.334 0.109 1.00 94.75 218 ASN A CA 1
ATOM 1709 C C . ASN A 1 218 ? -9.257 -16.847 0.156 1.00 94.75 218 ASN A C 1
ATOM 1711 O O . ASN A 1 218 ? -8.257 -17.267 0.736 1.00 94.75 218 ASN A O 1
ATOM 1715 N N . ASN A 1 219 ? -10.092 -17.639 -0.527 1.00 93.81 219 ASN A N 1
ATOM 1716 C CA . ASN A 1 219 ? -10.038 -19.109 -0.548 1.00 93.81 219 ASN A CA 1
ATOM 1717 C C . ASN A 1 219 ? -10.110 -19.770 0.844 1.00 93.81 219 ASN A C 1
ATOM 1719 O O . ASN A 1 219 ? -9.571 -20.860 1.028 1.00 93.81 219 ASN A O 1
ATOM 1723 N N . ASP A 1 220 ? -10.774 -19.131 1.808 1.00 95.38 220 ASP A N 1
ATOM 1724 C CA . ASP A 1 220 ? -10.995 -19.681 3.148 1.00 95.38 220 ASP A CA 1
ATOM 1725 C C . ASP A 1 220 ? -12.373 -19.254 3.690 1.00 95.38 220 ASP A C 1
ATOM 1727 O O . ASP A 1 220 ? -13.076 -18.441 3.080 1.00 95.38 220 ASP A O 1
ATOM 1731 N N . PHE A 1 221 ? -12.782 -19.811 4.827 1.00 95.62 221 PHE A N 1
ATOM 1732 C CA . PHE A 1 221 ? -14.020 -19.434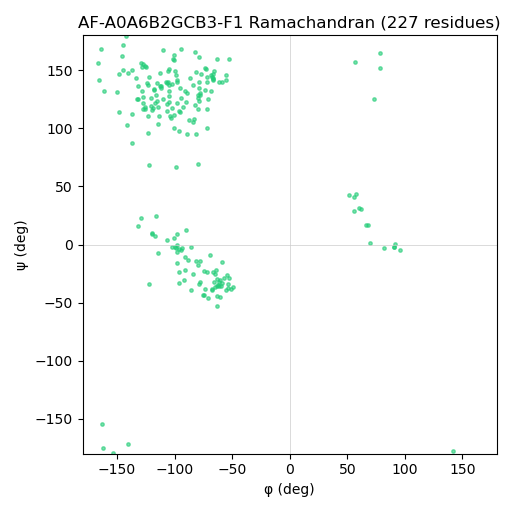 5.499 1.00 95.62 221 PHE A CA 1
ATOM 1733 C C . PHE A 1 221 ? -13.909 -18.045 6.141 1.00 95.62 221 PHE A C 1
ATOM 1735 O O . PHE A 1 221 ? -12.860 -17.694 6.687 1.00 95.62 221 PHE A O 1
ATOM 1742 N N . PRO A 1 222 ? -14.991 -17.246 6.135 1.00 95.81 222 PRO A N 1
ATOM 1743 C CA . PRO A 1 222 ? -14.997 -15.977 6.844 1.00 95.81 222 PRO A CA 1
ATOM 1744 C C . PRO A 1 222 ? -14.888 -16.193 8.358 1.00 95.81 222 PRO A C 1
ATOM 1746 O O . PRO A 1 222 ? -15.386 -17.181 8.902 1.00 95.81 222 PRO A O 1
ATOM 1749 N N . GLN A 1 223 ? -14.273 -15.234 9.045 1.00 97.25 223 GLN A N 1
ATOM 1750 C CA . GLN A 1 223 ? -14.100 -15.256 10.498 1.00 97.25 223 GLN A CA 1
ATOM 1751 C C . GLN A 1 223 ? -14.944 -14.161 11.146 1.00 97.25 223 GLN A C 1
ATOM 1753 O O . GLN A 1 223 ? -14.983 -13.032 10.661 1.00 97.25 223 GLN A O 1
ATOM 1758 N N . LEU A 1 224 ? -15.625 -14.496 12.243 1.00 96.44 224 LEU A N 1
ATOM 1759 C CA . LEU A 1 224 ? -16.464 -13.568 12.997 1.00 96.44 224 LEU A CA 1
ATOM 1760 C C . LEU A 1 224 ? -15.872 -13.355 14.390 1.00 96.44 224 LEU A C 1
ATOM 1762 O O . LEU A 1 224 ? -15.721 -14.304 15.156 1.00 96.44 224 LEU A O 1
ATOM 1766 N N . PHE A 1 225 ? -15.601 -12.102 14.730 1.00 95.56 225 PHE A N 1
ATOM 1767 C CA . PHE A 1 225 ? -15.092 -11.699 16.036 1.00 95.56 225 PHE A CA 1
ATOM 1768 C C . PHE A 1 225 ? -16.156 -10.897 16.767 1.00 95.56 225 PHE A C 1
ATOM 1770 O O . PHE A 1 225 ? -16.768 -10.005 16.185 1.00 95.56 225 PHE A O 1
ATOM 1777 N N . LYS A 1 226 ? -16.379 -11.195 18.046 1.00 93.44 226 LYS A N 1
ATOM 1778 C CA . LYS A 1 226 ? -17.189 -10.348 18.922 1.00 93.44 226 LYS A CA 1
ATOM 1779 C C . LYS A 1 226 ? -16.275 -9.315 19.569 1.00 93.44 226 LYS A C 1
ATOM 1781 O O . LYS A 1 226 ? -15.250 -9.686 20.132 1.00 93.44 226 LYS A O 1
ATOM 1786 N N . ILE A 1 227 ? -16.656 -8.045 19.511 1.00 90.12 227 ILE A N 1
ATOM 1787 C CA . ILE A 1 227 ? -15.969 -6.997 20.264 1.00 90.12 227 ILE A CA 1
ATOM 1788 C C . ILE A 1 227 ? -16.483 -7.082 21.700 1.00 90.12 227 ILE A C 1
ATOM 1790 O O . ILE A 1 227 ? -17.686 -6.946 21.940 1.00 90.12 227 ILE A O 1
ATOM 1794 N N . ASN A 1 228 ? -15.580 -7.385 22.631 1.00 78.12 228 ASN A N 1
ATOM 1795 C CA . ASN A 1 228 ? -15.900 -7.357 24.049 1.00 78.12 228 ASN A CA 1
ATOM 1796 C C . ASN A 1 228 ? -15.870 -5.906 24.513 1.00 78.12 228 ASN A C 1
ATOM 1798 O O . ASN A 1 228 ? -14.892 -5.198 24.306 1.00 78.12 228 ASN A O 1
ATOM 1802 N N . GLU A 1 229 ? -16.997 -5.500 25.077 1.00 58.78 229 GLU A N 1
ATOM 1803 C CA . GLU A 1 229 ? -17.244 -4.185 25.643 1.00 58.78 229 GLU A CA 1
ATOM 1804 C C . GLU A 1 229 ? -16.762 -4.067 27.087 1.00 58.78 229 GLU A C 1
ATOM 1806 O O . GLU A 1 229 ? -16.795 -5.084 27.814 1.00 58.78 229 GLU A O 1
#

Secondary structure (DSSP, 8-state):
-EE-SSSSSS-EEEE----SSSSS---SSS-EEEEEE-SSSSS--EEEEEEEETTEEEE-S-HHHHHHH---HHHHH--HHHHTT--HHHHS-HHHHHHSEEEEE---S-EEEEEETTEEEEEEPPGGGGSS-EEEEEEE-SSSSSS-EEEEEE-B--S-GGG--B---S-EEEEE-SSS-EEEE-HHHH-----S-EEEEEEEEEETTEEEEEEEETTS--EEEEPP-

Nearest PDB structures (foldseek):
  6rxu-assembly1_Cb  TM=2.256E-01  e=9.222E-01  Thermochaetoides thermophila
  8hmd-assembly1_A  TM=2.794E-01  e=1.577E+00  Tetrahymena thermophila
  6dg5-assembly1_C  TM=2.027E-01  e=3.342E+00  Mus musculus
  3qb7-assembly2_C  TM=1.455E-01  e=6.714E+00  Homo sapiens

Sequence (229 aa):
KAADVDNDGDMDLILGNRGDNSFYKADTNHVAKMFVNDFDNNGTVEQIFTRNINGKDVPVHLLRELRAQINTPLIKNITYSDYAKITIDELFPKAILDQSLVKICNTFQSLIVLNNKGHFSAKPLPASAQMSTINNITILDINKDGNLDLITTGNNYNYKPQYTRQDASYGDVFFGDGKGNFTWQSNQSTGFFVRGQANDMVLLNANKNAKYILVGLNNDFPQLFKINE